Protein 7ANU (pdb70)

Sequence (174 aa):
VGKVKVENILIVGFKTVIICEVLEGMVKVGYKVRRKGKKVAGIVSMEREHKKVEFAIPGDKIGIMLEKNIGAEKGDILEVFIVLEHHHHVGKVKVENILIVGFKTVIICEVLEGMVKVGYKVRKGKKVAGIVSMEREHKKVEFAIPGDKIGIMLEKNIGAEKGDILEVFIVLEHH

Organism: Pyrococcus abyssi (strain GE5 / Orsay) (NCBI:txid272844)

Structure (mmCIF, N/CA/C/O backbone):
data_7ANU
#
_entry.id   7ANU
#
_cell.length_a   53.581
_cell.length_b   54.156
_cell.length_c   62.551
_cell.angle_alpha   90.000
_cell.angle_beta   95.058
_cell.angle_gamma   90.000
#
_symmetry.space_group_name_H-M   'I 1 2 1'
#
loop_
_entity.id
_entity.type
_entity.pdbx_description
1 polymer 'Pbp11 protein'
2 non-polymer 'NICKEL (II) ION'
3 non-polymer GLYCEROL
4 non-polymer IMIDAZOLE
5 non-polymer 'THIOCYANATE ION'
6 water water
#
loop_
_atom_site.group_PDB
_atom_site.id
_atom_site.type_symbol
_atom_site.label_atom_id
_atom_site.label_alt_id
_atom_site.label_comp_id
_atom_site.label_asym_id
_atom_site.label_entity_id
_atom_site.label_seq_id
_atom_site.pdbx_PDB_ins_code
_atom_site.Cartn_x
_atom_site.Cartn_y
_atom_site.Cartn_z
_atom_site.occupancy
_atom_site.B_iso_or_equiv
_atom_site.auth_seq_id
_atom_site.auth_comp_id
_atom_site.auth_asym_id
_atom_site.auth_atom_id
_atom_site.pdbx_PDB_model_num
ATOM 1 N N . VAL A 1 2 ? 25.76200 4.24600 8.32000 1.000 38.84891 21 VAL A N 1
ATOM 2 C CA . VAL A 1 2 ? 25.24300 5.39700 9.05300 1.000 33.47424 21 VAL A CA 1
ATOM 3 C C . VAL A 1 2 ? 23.74100 5.25300 9.27500 1.000 31.39016 21 VAL A C 1
ATOM 4 O O . VAL A 1 2 ? 22.99500 4.97000 8.34200 1.000 33.54276 21 VAL A O 1
ATOM 16 N N . GLY A 1 3 ? 23.31400 5.45800 10.51500 1.000 30.12937 22 GLY A N 1
ATOM 17 C CA . GLY A 1 3 ? 21.90300 5.43400 10.82800 1.000 27.33628 22 GLY A CA 1
ATOM 18 C C . GLY A 1 3 ? 21.12100 6.47000 10.04600 1.000 27.41215 22 GLY A C 1
ATOM 19 O O . GLY A 1 3 ? 21.64800 7.48600 9.60000 1.000 25.03634 22 GLY A O 1
ATOM 23 N N . LYS A 1 4 ? 19.82500 6.19700 9.88200 1.000 23.88577 23 LYS A N 1
ATOM 24 C CA . LYS A 1 4 ? 18.95200 7.06300 9.09600 1.000 21.84413 23 LYS A CA 1
ATOM 25 C C . LYS A 1 4 ? 17.52500 7.01800 9.64200 1.000 20.59166 23 LYS A C 1
ATOM 26 O O . LYS A 1 4 ? 17.04500 5.98800 10.10100 1.000 21.20427 23 LYS A O 1
ATOM 45 N N . VAL A 1 5 ? 16.84300 8.15700 9.53500 1.000 21.26369 24 VAL A N 1
ATOM 46 C CA . VAL A 1 5 ? 15.42000 8.23000 9.86900 1.000 21.82092 24 VAL A CA 1
ATOM 47 C C . VAL A 1 5 ? 14.73300 8.95900 8.73500 1.000 22.66234 24 VAL A C 1
ATOM 48 O O . VAL A 1 5 ? 15.33300 9.78300 8.05000 1.000 21.95516 24 VAL A O 1
ATOM 61 N N . LYS A 1 6 ? 13.46200 8.65700 8.54300 1.000 21.26676 25 LYS A N 1
ATOM 62 C CA . LYS A 1 6 ? 12.63400 9.27100 7.49600 1.000 24.73617 25 LYS A CA 1
ATOM 63 C C . LYS A 1 6 ? 11.61400 10.17500 8.17700 1.000 23.81664 25 LYS A C 1
ATOM 64 O O . LYS A 1 6 ? 10.87700 9.67900 8.99300 1.000 24.33004 25 LYS A O 1
ATOM 83 N N . VAL A 1 7 ? 11.56900 11.44400 7.83500 1.000 21.83168 26 VAL A N 1
ATOM 84 C CA . VAL A 1 7 ? 10.61200 12.35200 8.46800 1.000 22.42227 26 VAL A CA 1
ATOM 85 C C . VAL A 1 7 ? 9.22300 12.14100 7.91400 1.000 23.60364 26 VAL A C 1
ATOM 86 O O . VAL A 1 7 ? 8.99800 12.19600 6.69600 1.000 25.89247 26 VAL A O 1
ATOM 99 N N . GLU A 1 8 ? 8.25200 11.94000 8.80900 1.000 21.37999 27 GLU A N 1
ATOM 100 C CA . GLU A 1 8 ? 6.82600 11.78700 8.45200 1.000 27.55346 27 GLU A CA 1
ATOM 101 C C . GLU A 1 8 ? 6.11300 13.13400 8.63100 1.000 26.17573 27 GLU A C 1
ATOM 102 O O . GLU A 1 8 ? 5.22900 13.38100 7.89500 1.000 27.26063 27 GLU A O 1
ATOM 114 N N . ASN A 1 9 ? 6.45700 13.95900 9.62300 1.000 22.72325 28 ASN A N 1
ATOM 115 C CA . ASN A 1 9 ? 5.76500 15.22400 9.86000 1.000 20.97961 28 ASN A CA 1
ATOM 116 C C . ASN A 1 9 ? 6.55600 16.00800 10.89000 1.000 20.55609 28 ASN A C 1
ATOM 117 O O . ASN A 1 9 ? 7.33100 15.44500 11.66300 1.000 20.62700 28 ASN A O 1
ATOM 128 N N . ILE A 1 10 ? 6.34400 17.32900 10.89000 1.000 18.38543 29 ILE A N 1
ATOM 129 C CA . ILE A 1 10 ? 6.80600 18.22700 11.93700 1.000 18.28840 29 ILE A CA 1
ATOM 130 C C . ILE A 1 10 ? 5.58500 18.69300 12.73900 1.000 22.43224 29 ILE A C 1
ATOM 131 O O . ILE A 1 10 ? 4.61700 19.17700 12.15300 1.000 20.10120 29 ILE A O 1
ATOM 147 N N . LEU A 1 11 ? 5.60000 18.48900 14.05500 1.000 18.21997 30 LEU A N 1
ATOM 148 C CA . LEU A 1 11 ? 4.51400 18.95400 14.90800 1.000 22.46063 30 LEU A CA 1
ATOM 149 C C . LEU A 1 11 ? 5.00600 20.14300 15.72600 1.000 28.04011 30 LEU A C 1
ATOM 150 O O . LEU A 1 11 ? 6.15300 20.18300 16.12100 1.000 25.24710 30 LEU A O 1
ATOM 166 N N . ILE A 1 12 ? 4.10700 21.04300 15.99600 1.000 20.28259 31 ILE A N 1
ATOM 167 C CA . ILE A 1 12 ? 4.28200 22.12200 16.93600 1.000 18.59787 31 ILE A CA 1
ATOM 168 C C . ILE A 1 12 ? 3.28900 21.88200 18.04900 1.000 27.71298 31 ILE A C 1
ATOM 169 O O . ILE A 1 12 ? 2.07500 21.96200 17.83300 1.000 27.57961 31 ILE A O 1
ATOM 185 N N . VAL A 1 13 ? 3.80300 21.60500 19.22900 1.000 25.25301 32 VAL A N 1
ATOM 186 C CA . VAL A 1 13 ? 2.99800 21.30300 20.39500 1.000 35.35640 32 VAL A CA 1
ATOM 187 C C . VAL A 1 13 ? 3.25700 22.38400 21.43300 1.000 30.20484 32 VAL A C 1
ATOM 188 O O . VAL A 1 13 ? 4.07600 22.20000 22.33400 1.000 37.42982 32 VAL A O 1
ATOM 201 N N . GLY A 1 14 ? 2.58800 23.52600 21.30800 1.000 33.65252 33 GLY A N 1
ATOM 202 C CA . GLY A 1 14 ? 2.83600 24.60900 22.24200 1.000 28.65558 33 GLY A CA 1
ATOM 203 C C . GLY A 1 14 ? 4.26900 25.08300 22.14100 1.000 30.77447 33 GLY A C 1
ATOM 204 O O . GLY A 1 14 ? 4.62300 25.75200 21.16600 1.000 30.64715 33 GLY A O 1
ATOM 208 N N . PHE A 1 15 ? 5.10600 24.72600 23.11200 1.000 29.17992 34 PHE A N 1
ATOM 209 C CA . PHE A 1 15 ? 6.47200 25.24400 23.20400 1.000 31.49327 34 PHE A CA 1
ATOM 210 C C . PHE A 1 15 ? 7.50700 24.28700 22.61700 1.000 28.17209 34 PHE A C 1
ATOM 211 O O . PHE A 1 15 ? 8.71200 24.57000 22.67400 1.000 25.59680 34 PHE A O 1
ATOM 228 N N . LYS A 1 16 ? 7.03500 23.17600 22.05200 1.000 31.04615 35 LYS A N 1
ATOM 229 C CA . LYS A 1 16 ? 7.93500 22.13500 21.52900 1.000 33.50574 35 LYS A CA 1
ATOM 230 C C . LYS A 1 16 ? 7.82800 22.03900 20.02200 1.000 25.17515 35 LYS A C 1
ATOM 231 O O . LYS A 1 16 ? 6.79900 22.47100 19.52200 1.000 31.73994 35 LYS A O 1
ATOM 250 N N . THR A 1 17 ? 8.91900 21.78700 19.32200 1.000 24.72605 36 THR A N 1
ATOM 251 C CA . THR A 1 17 ? 8.90900 21.32800 17.94300 1.000 24.21828 36 THR A CA 1
ATOM 252 C C . THR A 1 17 ? 9.33100 19.86600 17.95500 1.000 24.01562 36 THR A C 1
ATOM 253 O O . THR A 1 17 ? 10.39500 19.52200 18.47500 1.000 25.66490 36 THR A O 1
ATOM 264 N N . VAL A 1 18 ? 8.49900 19.00200 17.37800 1.000 18.88506 37 VAL A N 1
ATOM 265 C CA . VAL A 1 18 ? 8.70200 17.56500 17.40600 1.000 19.91444 37 VAL A CA 1
ATOM 266 C C . VAL A 1 18 ? 8.81000 17.05900 15.98100 1.000 19.20747 37 VAL A C 1
ATOM 267 O O . VAL A 1 18 ? 7.94300 17.36400 15.15400 1.000 19.40849 37 VAL A O 1
ATOM 280 N N . ILE A 1 19 ? 9.86500 16.28600 15.70200 1.000 18.70649 38 ILE A N 1
ATOM 281 C CA . ILE A 1 19 ? 9.98900 15.60100 14.42100 1.000 18.93542 38 ILE A CA 1
ATOM 282 C C . ILE A 1 19 ? 9.44100 14.20200 14.59400 1.000 19.19109 38 ILE A C 1
ATOM 283 O O . ILE A 1 19 ? 9.94700 13.41700 15.40300 1.000 19.63183 38 ILE A O 1
ATOM 299 N N . ILE A 1 20 ? 8.41000 13.87600 13.83800 1.000 18.68463 39 ILE A N 1
ATOM 300 C CA . ILE A 1 20 ? 7.88900 12.50900 13.81300 1.000 17.93050 39 ILE A CA 1
ATOM 301 C C . ILE A 1 20 ? 8.58400 11.78100 12.68200 1.000 19.23137 39 ILE A C 1
ATOM 302 O O . ILE A 1 20 ? 8.58400 12.25700 11.54300 1.000 19.85864 39 ILE A O 1
ATOM 318 N N . CYS A 1 21 ? 9.22800 10.65100 12.98800 1.000 22.32123 40 CYS A N 1
ATOM 319 C CA . CYS A 1 21 ? 9.97900 9.94800 11.94600 1.000 21.79046 40 CYS A CA 1
ATOM 320 C C . CYS A 1 21 ? 9.95000 8.43600 12.14800 1.000 20.53475 40 CYS A C 1
ATOM 321 O O . CYS A 1 21 ? 9.62800 7.92600 13.21900 1.000 20.76114 40 CYS A O 1
ATOM 329 N N . GLU A 1 22 ? 10.30800 7.74400 11.08200 1.000 22.71155 41 GLU A N 1
ATOM 330 C CA . GLU A 1 22 ? 10.49400 6.29500 11.08200 1.000 21.65896 41 GLU A CA 1
ATOM 331 C C . GLU A 1 22 ? 11.98700 5.98900 11.06500 1.000 19.59490 41 GLU A C 1
ATOM 332 O O . GLU A 1 22 ? 12.72600 6.55700 10.25900 1.000 20.34721 41 GLU A O 1
ATOM 344 N N . VAL A 1 23 ? 12.42800 5.11600 11.97400 1.000 19.03035 42 VAL A N 1
ATOM 345 C CA . VAL A 1 23 ? 13.82500 4.66100 11.97000 1.000 18.66010 42 VAL A CA 1
ATOM 346 C C . VAL A 1 23 ? 14.01700 3.71300 10.79800 1.000 21.82624 42 VAL A C 1
ATOM 347 O O . VAL A 1 23 ? 13.36700 2.65500 10.71900 1.000 22.72119 42 VAL A O 1
ATOM 360 N N . LEU A 1 24 ? 14.89000 4.04300 9.84900 1.000 20.08216 43 LEU A N 1
ATOM 361 C CA . LEU A 1 24 ? 15.12400 3.17200 8.68800 1.000 21.69238 43 LEU A CA 1
ATOM 362 C C . LEU A 1 24 ? 16.33200 2.28500 8.92700 1.000 25.25387 43 LEU A C 1
ATOM 363 O O . LEU A 1 24 ? 16.25700 1.15500 8.56000 1.000 26.87738 43 LEU A O 1
ATOM 379 N N . GLU A 1 25 ? 17.39100 2.81900 9.52300 1.000 23.00768 44 GLU A N 1
ATOM 380 C CA . GLU A 1 25 ? 18.62000 2.04900 9.62200 1.000 25.36450 44 GLU A CA 1
ATOM 381 C C . GLU A 1 25 ? 19.27300 2.37400 10.94400 1.000 23.85662 44 GLU A C 1
ATOM 382 O O . GLU A 1 25 ? 19.32100 3.52900 11.36300 1.000 23.52424 44 GLU A O 1
ATOM 394 N N . GLY A 1 26 ? 19.82600 1.35700 11.56700 1.000 28.20132 45 GLY A N 1
ATOM 395 C CA . GLY A 1 26 ? 20.66200 1.57300 12.71300 1.000 24.79868 45 GLY A CA 1
ATOM 396 C C . GLY A 1 26 ? 19.88600 1.85500 13.96100 1.000 25.06141 45 GLY A C 1
ATOM 397 O O . GLY A 1 26 ? 18.65200 1.81500 14.00400 1.000 27.29185 45 GLY A O 1
ATOM 401 N N . MET A 1 27 ? 20.62700 2.13100 15.01300 1.000 26.12426 46 MET A N 1
ATOM 402 C CA . MET A 1 27 ? 20.01800 2.52000 16.27200 1.000 28.77458 46 MET A CA 1
ATOM 403 C C . MET A 1 27 ? 19.99000 4.03400 16.38100 1.000 28.68686 46 MET A C 1
ATOM 404 O O . MET A 1 27 ? 20.86700 4.75200 15.88600 1.000 28.68633 46 MET A O 1
ATOM 418 N N . VAL A 1 28 ? 18.95200 4.53500 17.03200 1.000 20.46934 47 VAL A N 1
ATOM 419 C CA . VAL A 1 28 ? 18.83100 5.96000 17.26800 1.000 20.29054 47 VAL A CA 1
ATOM 420 C C . VAL A 1 28 ? 18.62300 6.18000 18.75300 1.000 20.54960 47 VAL A C 1
ATOM 421 O O . VAL A 1 28 ? 17.69300 5.64300 19.33400 1.000 24.15244 47 VAL A O 1
ATOM 434 N N . LYS A 1 29 ? 19.48900 6.99700 19.36300 1.000 21.50863 48 LYS A N 1
ATOM 435 C CA . LYS A 1 29 ? 19.53600 7.11500 20.80900 1.000 22.32917 48 LYS A CA 1
ATOM 436 C C . LYS A 1 29 ? 19.54600 8.58000 21.20700 1.000 19.38534 48 LYS A C 1
ATOM 437 O O . LYS A 1 29 ? 20.11000 9.41800 20.50200 1.000 18.78523 48 LYS A O 1
ATOM 456 N N . VAL A 1 30 ? 18.89400 8.88900 22.32200 1.000 20.33241 49 VAL A N 1
ATOM 457 C CA . VAL A 1 30 ? 19.04600 10.21200 22.89800 1.000 19.65625 49 VAL A CA 1
ATOM 458 C C . VAL A 1 30 ? 20.52900 10.49700 23.02300 1.000 22.53044 49 VAL A C 1
ATOM 459 O O . VAL A 1 30 ? 21.28400 9.66700 23.53400 1.000 23.32054 49 VAL A O 1
ATOM 472 N N . GLY A 1 31 ? 20.94700 11.69100 22.58200 1.000 20.96457 50 GLY A N 1
ATOM 473 C CA . GLY A 1 31 ? 22.34200 12.08100 22.60700 1.000 22.80648 50 GLY A CA 1
ATOM 474 C C . GLY A 1 31 ? 23.04000 11.99000 21.26800 1.000 20.14380 50 GLY A C 1
ATOM 475 O O . GLY A 1 31 ? 24.06800 12.66900 21.06900 1.000 22.74508 50 GLY A O 1
ATOM 479 N N . TYR A 1 32 ? 22.54600 11.16200 20.36100 1.000 16.52990 51 TYR A N 1
ATOM 480 C CA . TYR A 1 32 ? 23.08500 11.11400 19.01900 1.000 17.84100 51 TYR A CA 1
ATOM 481 C C . TYR A 1 32 ? 22.73600 12.38900 18.28000 1.000 21.00965 51 TYR A C 1
ATOM 482 O O . TYR A 1 32 ? 21.86300 13.16400 18.69800 1.000 20.08319 51 TYR A O 1
ATOM 500 N N . LYS A 1 33 ? 23.40800 12.60000 17.16000 1.000 21.81494 52 LYS A N 1
ATOM 501 C CA . LYS A 1 33 ? 23.14100 13.76300 16.32500 1.000 23.06022 52 LYS A CA 1
ATOM 502 C C . LYS A 1 33 ? 22.33100 13.38200 15.10000 1.000 21.59319 52 LYS A C 1
ATOM 503 O O . LYS A 1 33 ? 22.45300 12.26700 14.57300 1.000 22.44461 52 LYS A O 1
ATOM 522 N N . VAL A 1 34 ? 21.52500 14.32700 14.62700 1.000 22.78128 53 VAL A N 1
ATOM 523 C CA . VAL A 1 34 ? 20.84800 14.20200 13.34600 1.000 23.01499 53 VAL A CA 1
ATOM 524 C C . VAL A 1 34 ? 21.33000 15.31500 12.44500 1.000 23.30666 53 VAL A C 1
ATOM 525 O O . VAL A 1 34 ? 21.53200 16.47200 12.89600 1.000 23.32896 53 VAL A O 1
ATOM 538 N N A ARG A 1 35 ? 21.53100 15.00400 11.17000 0.500 25.22640 54 ARG A N 1
ATOM 539 N N B ARG A 1 35 ? 21.51700 15.00500 11.16800 0.500 25.21603 54 ARG A N 1
ATOM 540 C CA A ARG A 1 35 ? 22.06300 15.96100 10.21500 0.500 28.02388 54 ARG A CA 1
ATOM 541 C CA B ARG A 1 35 ? 22.06200 15.94800 10.20800 0.500 28.08908 54 ARG A CA 1
ATOM 542 C C A ARG A 1 35 ? 21.11100 16.14900 9.04600 0.500 28.63507 54 ARG A C 1
ATOM 543 C C B ARG A 1 35 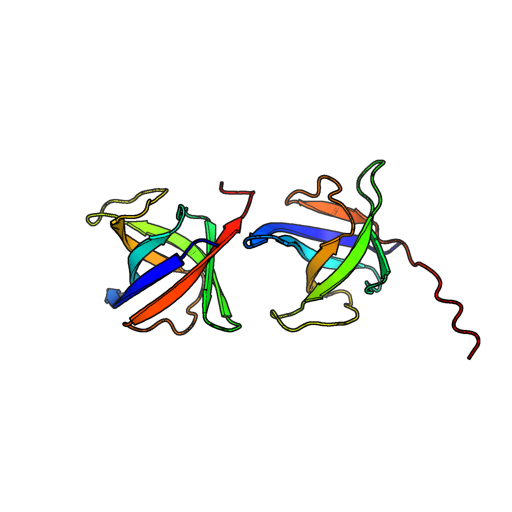? 21.10900 16.14600 9.04200 0.500 28.64048 54 ARG A C 1
ATOM 544 O O A ARG A 1 35 ? 20.56500 15.18000 8.50900 0.500 29.20036 54 ARG A O 1
ATOM 545 O O B ARG A 1 35 ? 20.56000 15.18200 8.50000 0.500 29.21513 54 ARG A O 1
ATOM 586 N N . LYS A 1 36 ? 20.94300 17.40400 8.64100 1.000 29.64873 55 LYS A N 1
ATOM 587 C CA . LYS A 1 36 ? 20.31400 17.74300 7.38300 1.000 31.89720 55 LYS A CA 1
ATOM 588 C C . LYS A 1 36 ? 21.22000 18.78500 6.75100 1.000 35.66468 55 LYS A C 1
ATOM 589 O O . LYS A 1 36 ? 21.32800 19.90400 7.26400 1.000 34.46452 55 LYS A O 1
ATOM 609 N N . GLY A 1 37 ? 21.82500 18.42500 5.63500 1.000 39.06297 56 GLY A N 1
ATOM 610 C CA . GLY A 1 37 ? 22.69300 19.37100 4.95900 1.000 42.47163 56 GLY A CA 1
ATOM 611 C C . GLY A 1 37 ? 23.83900 19.72000 5.87400 1.000 40.59373 56 GLY A C 1
ATOM 612 O O . GLY A 1 37 ? 24.51200 18.84500 6.42400 1.000 40.63666 56 GLY A O 1
ATOM 616 N N . LYS A 1 38 ? 24.05900 21.02200 6.05000 1.000 44.16212 57 LYS A N 1
ATOM 617 C CA . LYS A 1 38 ? 25.11600 21.52500 6.90700 1.000 46.11737 57 LYS A CA 1
ATOM 618 C C . LYS A 1 38 ? 24.65400 21.77800 8.33200 1.000 46.17022 57 LYS A C 1
ATOM 619 O O . LYS A 1 38 ? 25.39700 22.39400 9.10200 1.000 45.86641 57 LYS A O 1
ATOM 638 N N . LYS A 1 39 ? 23.45000 21.33800 8.70500 1.000 33.33609 58 LYS A N 1
ATOM 639 C CA . LYS A 1 39 ? 22.93700 21.57000 10.04500 1.000 30.73775 58 LYS A CA 1
ATOM 640 C C . LYS A 1 39 ? 22.91200 20.25000 10.81500 1.000 29.25716 58 LYS A C 1
ATOM 641 O O . LYS A 1 39 ? 22.37300 19.24400 10.32800 1.000 29.94414 58 LYS A O 1
ATOM 660 N N . VAL A 1 40 ? 23.48200 20.26800 12.01600 1.000 25.51901 59 VAL A N 1
ATOM 661 C CA . VAL A 1 40 ? 23.56900 19.08800 12.87700 1.000 23.36193 59 VAL A CA 1
ATOM 662 C C . VAL A 1 40 ? 23.07700 19.47700 14.25800 1.000 29.13262 59 VAL A C 1
ATOM 663 O O . VAL A 1 40 ? 23.45400 20.52800 14.78300 1.000 30.04595 59 VAL A O 1
ATOM 676 N N . ALA A 1 41 ? 22.21500 18.64700 14.84100 1.000 21.95953 60 ALA A N 1
ATOM 677 C CA . ALA A 1 41 ? 21.73900 18.90000 16.19300 1.000 21.99504 60 ALA A CA 1
ATOM 678 C C . ALA A 1 41 ? 21.65000 17.57400 16.94000 1.000 21.55846 60 ALA A C 1
ATOM 679 O O . ALA A 1 41 ? 21.40400 16.52900 16.34600 1.000 24.44999 60 ALA A O 1
ATOM 686 N N . GLY A 1 42 ? 21.76700 17.65500 18.25400 1.000 22.31305 61 GLY A N 1
ATOM 687 C CA . GLY A 1 42 ? 21.66900 16.49100 19.09300 1.000 21.62135 61 GLY A CA 1
ATOM 688 C C . GLY A 1 42 ? 20.21600 16.24100 19.46000 1.000 21.75006 61 GLY A C 1
ATOM 689 O O . GLY A 1 42 ? 19.40000 17.16200 19.53400 1.000 26.16116 61 GLY A O 1
ATOM 693 N N . ILE A 1 43 ? 19.91400 14.96600 19.65700 1.000 20.61145 62 ILE A N 1
ATOM 694 C CA . ILE A 1 43 ? 18.60000 14.54600 20.13500 1.000 20.44208 62 ILE A CA 1
ATOM 695 C C . ILE A 1 43 ? 18.55100 14.74700 21.64000 1.000 23.21748 62 ILE A C 1
ATOM 696 O O . ILE A 1 43 ? 19.32200 14.12800 22.38200 1.000 23.28464 62 ILE A O 1
ATOM 712 N N . VAL A 1 44 ? 17.63800 15.60500 22.09400 1.000 23.31746 63 VAL A N 1
ATOM 713 C CA . VA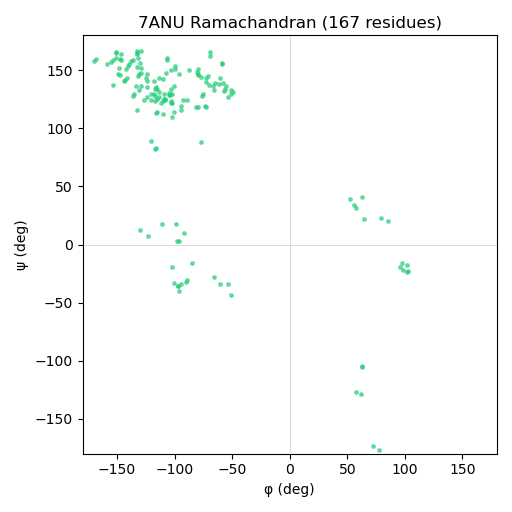L A 1 44 ? 17.45400 15.82700 23.51600 1.000 25.58293 63 VAL A CA 1
ATOM 714 C C . VAL A 1 44 ? 16.45000 14.86700 24.13100 1.000 29.73631 63 VAL A C 1
ATOM 715 O O . VAL A 1 44 ? 16.56100 14.52300 25.31300 1.000 28.66393 63 VAL A O 1
ATOM 728 N N . SER A 1 45 ? 15.46500 14.42600 23.36700 1.000 25.30615 64 SER A N 1
ATOM 729 C CA . SER A 1 45 ? 14.43400 13.58400 23.94200 1.000 25.43486 64 SER A CA 1
ATOM 730 C C . SER A 1 45 ? 13.78000 12.82900 22.80100 1.000 23.45849 64 SER A C 1
ATOM 731 O O . SER A 1 45 ? 13.83400 13.25500 21.64800 1.000 23.85269 64 SER A O 1
ATOM 739 N N . MET A 1 46 ? 13.20100 11.68800 23.14300 1.000 22.38667 65 MET A N 1
ATOM 740 C CA . MET A 1 46 ? 12.56600 10.79800 22.19000 1.000 23.75102 65 MET A CA 1
ATOM 741 C C . MET A 1 46 ? 11.30200 10.21300 22.80100 1.000 25.82202 65 MET A C 1
ATOM 742 O O . MET A 1 46 ? 11.25300 9.96300 24.00400 1.000 27.17001 65 MET A O 1
ATOM 756 N N . GLU A 1 47 ? 10.26700 10.03300 21.97300 1.000 22.42548 66 GLU A N 1
ATOM 757 C CA . GLU A 1 47 ? 9.04900 9.34000 22.38400 1.000 26.04887 66 GLU A CA 1
ATOM 758 C C . GLU A 1 47 ? 8.71000 8.26300 21.36800 1.000 26.80116 66 GLU A C 1
ATOM 759 O O . GLU A 1 47 ? 9.00800 8.38000 20.17600 1.000 24.54811 66 GLU A O 1
ATOM 771 N N . ARG A 1 48 ? 8.11400 7.17900 21.85800 1.000 27.28981 67 ARG A N 1
ATOM 772 C CA . ARG A 1 48 ? 7.52700 6.17500 20.99800 1.000 27.48908 67 ARG A CA 1
ATOM 773 C C . ARG A 1 48 ? 6.16900 5.83100 21.59300 1.000 35.41870 67 ARG A C 1
ATOM 774 O O . ARG A 1 48 ? 6.07000 5.57600 22.79300 1.000 34.37719 67 ARG A O 1
ATOM 795 N N . GLU A 1 49 ? 5.12900 5.86500 20.76800 1.000 36.75109 68 GLU A N 1
ATOM 796 C CA . GLU A 1 49 ? 3.75600 5.67700 21.25100 1.000 46.22131 68 GLU A CA 1
ATOM 797 C C . GLU A 1 49 ? 3.43600 6.68300 22.35700 1.000 44.35637 68 GLU A C 1
ATOM 798 O O . GLU A 1 49 ? 2.72000 6.37600 23.31100 1.000 49.53852 68 GLU A O 1
ATOM 810 N N . HIS A 1 50 ? 3.99000 7.89000 22.25300 1.000 41.43653 69 HIS A N 1
ATOM 811 C CA . HIS A 1 50 ? 3.75500 8.98400 23.19400 1.000 38.50393 69 HIS A CA 1
ATOM 812 C C . HIS A 1 50 ? 4.27100 8.67000 24.59400 1.000 44.35451 69 HIS A C 1
ATOM 813 O O . HIS A 1 50 ? 3.84400 9.30300 25.56600 1.000 47.84716 69 HIS A O 1
ATOM 827 N N . LYS A 1 51 ? 5.21700 7.72500 24.71800 1.000 42.22489 70 LYS A N 1
ATOM 828 C CA . LYS A 1 51 ? 5.84000 7.34300 26.02000 1.000 41.93041 70 LYS A CA 1
ATOM 829 C C . LYS A 1 51 ? 7.34400 7.59700 25.89400 1.000 41.01498 70 LYS A C 1
ATOM 830 O O . LYS A 1 51 ? 7.91300 7.09000 24.95000 1.000 38.29173 70 LYS A O 1
ATOM 849 N N . LYS A 1 52 ? 7.94700 8.39500 26.78200 1.000 39.61321 71 LYS A N 1
ATOM 850 C CA . LYS A 1 52 ? 9.39100 8.74000 26.73200 1.000 32.76691 71 LYS A CA 1
ATOM 851 C C . LYS A 1 52 ? 10.22700 7.45600 26.60200 1.000 35.21430 71 LYS A C 1
ATOM 852 O O . LYS A 1 52 ? 9.98800 6.54000 27.41800 1.000 37.99947 71 LYS A O 1
ATOM 871 N N . VAL A 1 53 ? 11.16000 7.38800 25.63800 1.000 31.76340 72 VAL A N 1
ATOM 872 C CA . VAL A 1 53 ? 12.03900 6.22100 25.38600 1.000 31.38700 72 VAL A CA 1
ATOM 873 C C . VAL A 1 53 ? 13.46700 6.73600 25.25200 1.000 30.13370 72 VAL A C 1
ATOM 874 O O . VAL A 1 53 ? 13.62800 7.93800 25.03200 1.000 30.28852 72 VAL A O 1
ATOM 887 N N . GLU A 1 54 ? 14.44700 5.85700 25.41100 1.000 27.91876 73 GLU A N 1
ATOM 888 C CA . GLU A 1 54 ? 15.85800 6.17800 25.30100 1.000 30.27595 73 GLU A CA 1
ATOM 889 C C . GLU A 1 54 ? 16.43300 5.91400 23.92100 1.000 30.15385 73 GLU A C 1
ATOM 890 O O . GLU A 1 54 ? 17.38900 6.58600 23.51000 1.000 23.98798 73 GLU A O 1
ATOM 902 N N . PHE A 1 55 ? 15.94000 4.88300 23.23400 1.000 25.10470 74 PHE A N 1
ATOM 903 C CA . PHE A 1 55 ? 16.47600 4.52100 21.93600 1.000 23.96802 74 PHE A CA 1
ATOM 904 C C . PHE A 1 55 ? 15.38400 3.87700 21.10400 1.000 22.08977 74 PHE A C 1
ATOM 905 O O . PHE A 1 55 ? 14.32700 3.49500 21.61000 1.000 26.29059 74 PHE A O 1
ATOM 922 N N . ALA A 1 56 ? 15.65700 3.78600 19.80700 1.000 21.01061 75 ALA A N 1
ATOM 923 C CA . ALA A 1 56 ? 14.73200 3.19400 18.86100 1.000 21.98923 75 ALA A CA 1
ATOM 924 C C . ALA A 1 56 ? 15.51400 2.48900 17.77500 1.000 20.84697 75 ALA A C 1
ATOM 925 O O . ALA A 1 56 ? 16.71100 2.73200 17.56500 1.000 20.18499 75 ALA A O 1
ATOM 932 N N . ILE A 1 57 ? 14.81800 1.56300 17.12500 1.000 18.96141 76 ILE A N 1
ATOM 933 C CA . ILE A 1 57 ? 15.45100 0.59600 16.23400 1.000 19.32757 76 ILE A CA 1
ATOM 934 C C . ILE A 1 57 ? 14.65200 0.57100 14.94600 1.000 22.02596 76 ILE A C 1
ATOM 935 O O . ILE A 1 57 ? 13.49900 1.08400 14.90900 1.000 20.02141 76 ILE A O 1
ATOM 951 N N . PRO A 1 58 ? 15.18000 -0.03000 13.89100 1.000 19.61037 77 PRO A N 1
ATOM 952 C CA . PRO A 1 58 ? 14.50600 0.02200 12.59700 1.000 23.52504 77 PRO A CA 1
ATOM 953 C C . PRO A 1 58 ? 13.08800 -0.50700 12.70000 1.000 24.88856 77 PRO A C 1
ATOM 954 O O . PRO A 1 58 ? 12.83000 -1.55400 13.30400 1.000 24.73111 77 PRO A O 1
ATOM 965 N N . GLY A 1 59 ? 12.15700 0.23400 12.10600 1.000 24.73897 78 GLY A N 1
ATOM 966 C CA . GLY A 1 59 ? 10.76700 -0.08700 12.19000 1.000 27.37194 78 GLY A CA 1
ATOM 967 C C . GLY A 1 59 ? 9.99200 0.77800 13.16500 1.000 26.42935 78 GLY A C 1
ATOM 968 O O . GLY A 1 59 ? 8.79500 0.92700 13.00800 1.000 29.06880 78 GLY A O 1
ATOM 972 N N . ASP A 1 60 ? 10.68300 1.37400 14.14200 1.000 23.68377 79 ASP A N 1
ATOM 973 C CA . ASP A 1 60 ? 10.02900 2.21200 15.13500 1.000 23.44029 79 ASP A CA 1
ATOM 974 C C . ASP A 1 60 ? 9.60700 3.53900 14.52000 1.000 26.59573 79 ASP A C 1
ATOM 975 O O . ASP A 1 60 ? 10.31600 4.11300 13.69400 1.000 24.63266 79 ASP A O 1
ATOM 984 N N . LYS A 1 61 ? 8.41600 4.00300 14.91300 1.000 24.41492 80 LYS A N 1
ATOM 985 C CA . LYS A 1 61 ? 7.94300 5.34900 14.63900 1.000 22.65702 80 LYS A CA 1
ATOM 986 C C . LYS A 1 61 ? 8.09000 6.13500 15.93000 1.000 23.10176 80 LYS A C 1
ATOM 987 O O . LYS A 1 61 ? 7.55600 5.72900 16.97600 1.000 25.47242 80 LYS A O 1
ATOM 1006 N N . ILE A 1 62 ? 8.85700 7.22300 15.87600 1.000 23.06941 81 ILE A N 1
ATOM 1007 C CA . ILE A 1 62 ? 9.23000 7.94700 17.07300 1.000 21.99021 81 ILE A CA 1
ATOM 1008 C C . ILE A 1 62 ? 8.99900 9.42300 16.85100 1.000 23.05074 81 ILE A C 1
ATOM 1009 O O . ILE A 1 62 ? 8.90500 9.91600 15.72800 1.000 22.58708 81 ILE A O 1
ATOM 1025 N N . GLY A 1 63 ? 8.97600 10.15400 17.97300 1.000 22.53591 82 GLY A N 1
ATOM 1026 C CA . GLY A 1 63 ? 9.06200 11.58100 17.95200 1.000 22.33945 82 GLY A CA 1
ATOM 1027 C C . GLY A 1 63 ? 10.38500 12.00300 18.64500 1.000 24.38757 82 GLY A C 1
ATOM 1028 O O . GLY A 1 63 ? 10.74600 11.41900 19.66000 1.000 24.44052 82 GLY A O 1
ATOM 1032 N N . ILE A 1 64 ? 11.06600 12.90900 18.00200 1.000 22.88836 83 ILE A N 1
ATOM 1033 C CA . ILE A 1 64 ? 12.35000 13.38900 18.53600 1.000 20.63020 83 ILE A CA 1
ATOM 1034 C C . ILE A 1 64 ? 12.30500 14.89900 18.66200 1.000 23.02590 83 ILE A C 1
ATOM 1035 O O . ILE A 1 64 ? 11.70700 15.60400 17.83000 1.000 22.33375 83 ILE A O 1
ATOM 1051 N N . MET A 1 65 ? 12.93100 15.38900 19.71100 1.000 23.17259 84 MET A N 1
ATOM 1052 C CA . MET A 1 65 ? 13.14800 16.82500 19.90200 1.000 24.52761 84 MET A CA 1
ATOM 1053 C C . MET A 1 65 ? 14.64800 17.05900 19.88200 1.000 26.19634 84 MET A C 1
ATOM 1054 O O . MET A 1 65 ? 15.40300 16.30900 20.51300 1.000 24.28463 84 MET A O 1
ATOM 1068 N N . LEU A 1 66 ? 15.05300 18.09900 19.15900 1.000 23.50316 85 LEU A N 1
ATOM 1069 C CA . LEU A 1 66 ? 16.46100 18.40100 18.91700 1.000 24.72087 85 LEU A CA 1
ATOM 1070 C C . LEU A 1 66 ? 16.89000 19.61300 19.72500 1.000 28.62508 85 LEU A C 1
ATOM 1071 O O . LEU A 1 66 ? 16.06700 20.40700 20.20100 1.000 29.49232 85 LEU A O 1
ATOM 1087 N N . GLU A 1 67 ? 18.20800 19.72500 19.90200 1.000 32.63104 86 GLU A N 1
ATOM 1088 C CA . GLU A 1 67 ? 18.78700 20.88400 20.57900 1.000 34.77605 86 GLU A CA 1
ATOM 1089 C C . GLU A 1 67 ? 18.47500 22.17800 19.84300 1.000 35.92124 86 GLU A C 1
ATOM 1090 O O . GLU A 1 67 ? 18.36800 23.24200 20.46100 1.000 36.88459 86 GLU A O 1
ATOM 1102 N N . LYS A 1 68 ? 18.40000 22.11200 18.51800 1.000 31.97196 87 LYS A N 1
ATOM 1103 C CA . LYS A 1 68 ? 18.09600 23.24900 17.66500 1.000 32.13546 87 LYS A CA 1
ATOM 1104 C C . LYS A 1 68 ? 17.41500 22.69000 16.42800 1.000 31.93405 87 LYS A C 1
ATOM 1105 O O . LYS A 1 68 ? 17.51700 21.50800 16.12700 1.000 28.41798 87 LYS A O 1
ATOM 1124 N N . ASN A 1 69 ? 16.70200 23.56500 15.72100 1.000 30.59694 88 ASN A N 1
ATOM 1125 C CA . ASN A 1 69 ? 16.03400 23.12300 14.50700 1.000 29.63103 88 ASN A CA 1
ATOM 1126 C C . ASN A 1 69 ? 17.03700 23.05600 13.35600 1.000 30.80265 88 ASN A C 1
ATOM 1127 O O . ASN A 1 69 ? 18.01000 23.81100 13.31600 1.000 33.34702 88 ASN A O 1
ATOM 1138 N N . ILE A 1 70 ? 16.84000 22.07500 12.46200 1.000 29.42821 89 ILE A N 1
ATOM 1139 C CA . ILE A 1 70 ? 17.74200 21.80000 11.35900 1.000 29.40215 89 ILE A CA 1
ATOM 1140 C C . ILE A 1 70 ? 17.04700 21.85600 10.00500 1.000 30.16629 89 ILE A C 1
ATOM 1141 O O . ILE A 1 70 ? 17.63900 21.49600 8.99400 1.000 31.43377 89 ILE A O 1
ATOM 1157 N N . GLY A 1 71 ? 15.78000 22.27700 9.96700 1.000 30.15444 90 GLY A N 1
ATOM 1158 C CA . GLY A 1 71 ? 15.05900 22.40400 8.71600 1.000 32.35192 90 GLY A CA 1
ATOM 1159 C C . GLY A 1 71 ? 14.42300 21.12000 8.25600 1.000 29.75080 90 GLY A C 1
ATOM 1160 O O . GLY A 1 71 ? 14.15800 20.95900 7.05700 1.000 31.38126 90 GLY A O 1
ATOM 1164 N N . ALA A 1 72 ? 14.21400 20.17900 9.16000 1.000 26.90483 91 ALA A N 1
ATOM 1165 C CA . ALA A 1 72 ? 13.60600 18.88100 8.82300 1.000 25.39350 91 ALA A CA 1
ATOM 1166 C C . ALA A 1 72 ? 12.22400 19.11500 8.19700 1.000 27.53362 91 ALA A C 1
ATOM 1167 O O . ALA A 1 72 ? 11.48800 19.92300 8.71000 1.000 30.55668 91 ALA A O 1
ATOM 1174 N N . GLU A 1 73 ? 11.87500 18.37100 7.15700 1.000 29.20192 92 GLU A N 1
ATOM 1175 C CA . GLU A 1 73 ? 10.58900 18.46400 6.44500 1.000 28.74512 92 GLU A CA 1
ATOM 1176 C C . GLU A 1 73 ? 10.11800 17.05600 6.11300 1.000 31.04705 92 GLU A C 1
ATOM 1177 O O . GLU A 1 73 ? 10.94900 16.17900 5.94100 1.000 26.65454 92 GLU A O 1
ATOM 1189 N N . LYS A 1 74 ? 8.81700 16.88500 5.93700 1.000 29.70065 93 LYS A N 1
ATOM 1190 C CA . LYS A 1 74 ? 8.20700 15.59000 5.58500 1.000 28.42752 93 LYS A CA 1
ATOM 1191 C C . LYS A 1 74 ? 8.90500 15.03700 4.34000 1.000 29.49775 93 LYS A C 1
ATOM 1192 O O . LYS A 1 74 ? 9.07100 15.77300 3.39200 1.000 32.96646 93 LYS A O 1
ATOM 1211 N N . GLY A 1 75 ? 9.39300 13.80200 4.37700 1.000 31.87669 94 GLY A N 1
ATOM 1212 C CA . GLY A 1 75 ? 10.05900 13.14700 3.24700 1.000 35.40988 94 GLY A CA 1
ATOM 1213 C C . GLY A 1 75 ? 11.56400 13.15200 3.40600 1.000 32.29979 94 GLY A C 1
ATOM 1214 O O . GLY A 1 75 ? 12.19700 12.37900 2.71600 1.000 34.02761 94 GLY A O 1
ATOM 1218 N N . ASP A 1 76 ? 12.11800 14.00300 4.26500 1.000 28.34075 95 ASP A N 1
ATOM 1219 C CA . ASP A 1 76 ? 13.57200 14.04400 4.43600 1.000 28.69487 95 ASP A CA 1
ATOM 1220 C C . ASP A 1 76 ? 14.08900 12.73600 5.01700 1.000 31.33814 95 ASP A C 1
ATOM 1221 O O . ASP A 1 76 ? 13.51500 12.19500 5.96500 1.000 28.33606 95 ASP A O 1
ATOM 1230 N N . ILE A 1 77 ? 15.21700 12.26900 4.49000 1.000 30.46819 96 ILE A N 1
ATOM 1231 C CA . ILE A 1 77 ? 15.97300 11.16000 5.07500 1.000 30.39629 96 ILE A CA 1
ATOM 1232 C C . ILE A 1 77 ? 17.14500 11.79200 5.80800 1.000 27.35481 96 ILE A C 1
ATOM 1233 O O . ILE A 1 77 ? 18.03800 12.36600 5.17500 1.000 32.79645 96 ILE A O 1
ATOM 1249 N N . LEU A 1 78 ? 17.12900 11.75400 7.12800 1.000 23.88206 97 LEU A N 1
ATOM 1250 C CA . LEU A 1 78 ? 18.14500 12.42000 7.92400 1.000 25.76258 97 LEU A CA 1
ATOM 1251 C C . LEU A 1 78 ? 19.15500 11.38200 8.38800 1.000 22.66616 97 LEU A C 1
ATOM 1252 O O . LEU A 1 78 ? 18.77900 10.30300 8.83500 1.000 21.52427 97 LEU A O 1
ATOM 1268 N N . GLU A 1 79 ? 20.43200 11.72300 8.29200 1.000 23.83475 98 GLU A N 1
ATOM 1269 C CA . GLU A 1 79 ? 21.45500 10.82800 8.81100 1.000 22.92079 98 GLU A CA 1
ATOM 1270 C C . GLU A 1 79 ? 21.57200 10.99200 10.31700 1.000 22.39639 98 GLU A C 1
ATOM 1271 O O . GLU A 1 79 ? 21.36000 12.06900 10.87000 1.000 22.92566 98 GLU A O 1
ATOM 1283 N N . VAL A 1 80 ? 21.91800 9.90700 10.99000 1.000 20.02944 99 VAL A N 1
ATOM 1284 C CA . VAL A 1 80 ? 22.08200 9.87400 12.43200 1.000 18.76564 99 VAL A CA 1
ATOM 1285 C C . VAL A 1 80 ? 23.52600 9.53200 12.72800 1.000 22.39418 99 VAL A C 1
ATOM 1286 O O . VAL A 1 80 ? 24.05400 8.56600 12.16800 1.000 25.82918 99 VAL A O 1
ATOM 1299 N N . PHE A 1 81 ? 24.17600 10.35100 13.56400 1.000 20.73785 100 PHE A N 1
ATOM 1300 C CA . PHE A 1 81 ? 25.56700 10.17000 13.94700 1.000 22.78636 100 PHE A CA 1
ATOM 1301 C C . PHE A 1 81 ? 25.63800 9.61300 15.36400 1.000 21.88273 100 PHE A C 1
ATOM 1302 O O . PHE A 1 81 ? 25.06600 10.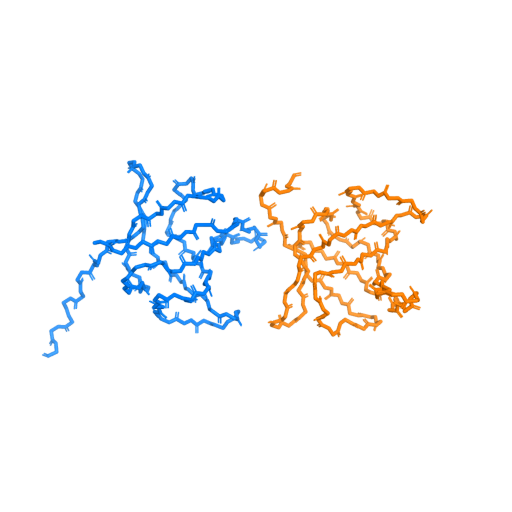19400 16.28400 1.000 20.31414 100 PHE A O 1
ATOM 1319 N N . ILE A 1 82 ? 26.38400 8.53600 15.55400 1.000 24.28276 101 ILE A N 1
ATOM 1320 C CA . ILE A 1 82 ? 26.63600 8.00900 16.89500 1.000 22.60230 101 ILE A CA 1
ATOM 1321 C C . ILE A 1 82 ? 27.55400 8.98600 17.63500 1.000 23.11202 101 ILE A C 1
ATOM 1322 O O . ILE A 1 82 ? 28.51400 9.49300 17.07400 1.000 23.66244 101 ILE A O 1
ATOM 1338 N N . VAL A 1 83 ? 27.25400 9.23800 18.89400 1.000 21.37802 102 VAL A N 1
ATOM 1339 C CA . VAL A 1 83 ? 28.08700 10.07100 19.75000 1.000 20.39941 102 VAL A CA 1
ATOM 1340 C C . VAL A 1 83 ? 28.57300 9.16100 20.86100 1.000 23.20700 102 VAL A C 1
ATOM 1341 O O . VAL A 1 83 ? 27.76700 8.52100 21.54500 1.000 25.32897 102 VAL A O 1
ATOM 1354 N N . LEU A 1 84 ? 29.89100 9.07400 21.02300 1.000 23.75334 103 LEU A N 1
ATOM 1355 C CA . LEU A 1 84 ? 30.41700 8.19500 22.04700 1.000 26.64830 103 LEU A CA 1
ATOM 1356 C C . LEU A 1 84 ? 30.12900 8.75400 23.42800 1.000 28.56537 103 LEU A C 1
ATOM 1357 O O . LEU A 1 84 ? 30.10400 9.96600 23.64300 1.000 27.85050 103 LEU A O 1
ATOM 1373 N N . GLU A 1 85 ? 29.86900 7.85000 24.39200 1.000 31.61431 104 GLU A N 1
ATOM 1374 C CA . GLU A 1 85 ? 29.58100 8.21200 25.80400 1.000 41.15205 104 GLU A CA 1
ATOM 1375 C C . GLU A 1 85 ? 30.66000 7.52500 26.65100 1.000 42.28816 104 GLU A C 1
ATOM 1376 O O . GLU A 1 85 ? 30.43300 6.36200 27.02800 1.000 51.82613 104 GLU A O 1
ATOM 1388 N N . HIS A 1 86 ? 31.80800 8.18000 26.88400 1.000 42.32085 105 HIS A N 1
ATOM 1389 C CA . HIS A 1 86 ? 32.89000 7.62700 27.68700 1.000 45.62755 105 HIS A CA 1
ATOM 1390 C C . HIS A 1 86 ? 32.51100 7.75300 29.15500 1.000 53.26108 105 HIS A C 1
ATOM 1391 O O . HIS A 1 86 ? 32.80400 8.75000 29.81600 1.000 52.35963 105 HIS A O 1
ATOM 1405 N N . HIS A 1 87 ? 31.80900 6.73100 29.65900 1.000 57.99429 106 HIS A N 1
ATOM 1406 C CA . HIS A 1 87 ? 31.26100 6.72100 31.04500 1.000 59.81837 106 HIS A CA 1
ATOM 1407 C C . HIS A 1 87 ? 32.32300 6.24500 32.04200 1.000 58.83921 106 HIS A C 1
ATOM 1408 O O . HIS A 1 87 ? 32.10900 6.45600 33.23700 1.000 56.96870 106 HIS A O 1
ATOM 1422 N N . HIS A 1 88 ? 33.40400 5.62000 31.58500 1.000 56.20587 107 HIS A N 1
ATOM 1423 C CA . HIS A 1 88 ? 34.50600 5.12400 32.44700 1.000 55.47593 107 HIS A CA 1
ATOM 1424 C C . HIS A 1 88 ? 33.98100 4.05300 33.41500 1.000 59.90288 107 HIS A C 1
ATOM 1425 O O . HIS A 1 88 ? 34.44600 4.00700 34.55600 1.000 63.52188 107 HIS A O 1
ATOM 1439 N N . HIS A 1 89 ? 33.10500 3.17000 32.92200 1.000 53.44705 108 HIS A N 1
ATOM 1440 C CA . HIS A 1 89 ? 32.61800 1.95000 33.62400 1.000 51.19394 108 HIS A CA 1
ATOM 1441 C C . HIS A 1 89 ? 33.80500 1.03400 33.93700 1.000 51.05560 108 HIS A C 1
ATOM 1442 O O . HIS A 1 89 ? 34.34000 0.45200 32.98300 1.000 61.77700 108 HIS A O 1
ATOM 1456 N N . VAL B 1 2 ? -1.25300 25.74500 23.39600 1.000 35.95088 21 VAL B N 1
ATOM 1457 C CA . VAL B 1 2 ? -1.63300 24.68200 22.48600 1.000 33.52121 21 VAL B CA 1
ATOM 1458 C C . VAL B 1 2 ? -3.12700 24.82000 22.18000 1.000 31.52270 21 VAL B C 1
ATOM 1459 O O . VAL B 1 2 ? -3.91000 25.14700 23.06700 1.000 35.56746 21 VAL B O 1
ATOM 1471 N N . GLY B 1 3 ? -3.50200 24.58200 20.93100 1.000 29.68031 22 GLY B N 1
ATOM 1472 C CA . GLY B 1 3 ? -4.89800 24.62400 20.55800 1.000 26.84367 22 GLY B CA 1
ATOM 1473 C C . GLY B 1 3 ? -5.74100 23.63600 21.35000 1.000 28.24382 22 GLY B C 1
ATOM 1474 O O . GLY B 1 3 ? -5.24800 22.65700 21.90600 1.000 26.14697 22 GLY B O 1
ATOM 1478 N N . LYS B 1 4 ? -7.03600 23.94100 21.43800 1.000 21.84687 23 LYS B N 1
ATOM 1479 C CA . LYS B 1 4 ? -7.97300 23.11600 22.20000 1.000 22.00794 23 LYS B CA 1
ATOM 1480 C C . LYS B 1 4 ? -9.34500 23.13700 21.55500 1.000 22.98998 23 LYS B C 1
ATOM 1481 O O . LYS B 1 4 ? -9.79300 24.15600 21.02200 1.000 22.12271 23 LYS B O 1
ATOM 1500 N N . VAL B 1 5 ? -10.04700 22.00600 21.64700 1.000 20.28932 24 VAL B N 1
ATOM 1501 C CA . VAL B 1 5 ? -11.46900 21.97000 21.31000 1.000 21.08406 24 VAL B CA 1
ATOM 1502 C C . VAL B 1 5 ? -12.19900 21.29400 22.46200 1.000 23.91433 24 VAL B C 1
ATOM 1503 O O . VAL B 1 5 ? -11.64300 20.46600 23.18300 1.000 21.43767 24 VAL B O 1
ATOM 1516 N N . LYS B 1 6 ? -13.48500 21.59500 22.58500 1.000 21.03155 25 LYS B N 1
ATOM 1517 C CA . LYS B 1 6 ? -14.36600 21.02600 23.62100 1.000 24.46387 25 LYS B CA 1
ATOM 1518 C C . LYS B 1 6 ? -15.37600 20.11300 22.92000 1.000 24.15362 25 LYS B C 1
ATOM 1519 O O . LYS B 1 6 ? -16.06600 20.60000 22.05500 1.000 25.12809 25 LYS B O 1
ATOM 1538 N N . VAL B 1 7 ? -15.44000 18.83700 23.27600 1.000 20.13371 26 VAL B N 1
ATOM 1539 C CA . VAL B 1 7 ? -16.35000 17.89600 22.63300 1.000 21.45069 26 VAL B CA 1
ATOM 1540 C C . VAL B 1 7 ? -17.76400 18.14500 23.12700 1.000 22.02703 26 VAL B C 1
ATOM 1541 O O . VAL B 1 7 ? -18.03400 18.14000 24.33500 1.000 24.11994 26 VAL B O 1
ATOM 1554 N N . GLU B 1 8 ? -18.67800 18.26900 22.18600 1.000 24.60477 27 GLU B N 1
ATOM 1555 C CA . GLU B 1 8 ? -20.08400 18.41200 22.55100 1.000 26.58952 27 GLU B CA 1
ATOM 1556 C C . GLU B 1 8 ? -20.84700 17.09900 22.41600 1.000 24.57662 27 GLU B C 1
ATOM 1557 O O . GLU B 1 8 ? -21.82500 16.90000 23.14300 1.000 25.70185 27 GLU B O 1
ATOM 1569 N N . ASN B 1 9 ? -20.48200 16.26900 21.45900 1.000 22.33554 28 ASN B N 1
ATOM 1570 C CA . ASN B 1 9 ? -21.10100 14.95000 21.31100 1.000 20.60501 28 ASN B CA 1
ATOM 1571 C C . ASN B 1 9 ? -20.29000 14.13500 20.33000 1.000 21.65323 28 ASN B C 1
ATOM 1572 O O . ASN B 1 9 ? -19.53800 14.65800 19.51200 1.000 19.62309 28 ASN B O 1
ATOM 1583 N N . ILE B 1 10 ? -20.46400 12.81100 20.40500 1.000 17.80057 29 ILE B N 1
ATOM 1584 C CA . ILE B 1 10 ? -19.97100 11.89200 19.39900 1.000 19.18453 29 ILE B CA 1
ATOM 1585 C C . ILE B 1 10 ? -21.18200 11.35400 18.63800 1.000 19.55623 29 ILE B C 1
ATOM 1586 O O . ILE B 1 10 ? -22.10300 10.82000 19.26100 1.000 19.24394 29 ILE B O 1
ATOM 1602 N N . LEU B 1 11 ? -21.17500 11.49500 17.31200 1.000 19.06830 30 LEU B N 1
ATOM 1603 C CA . LEU B 1 11 ? -22.24000 11.03600 16.44800 1.000 21.64293 30 LEU B CA 1
ATOM 1604 C C . LEU B 1 11 ? -21.75700 9.85700 15.62900 1.000 23.84699 30 LEU B C 1
ATOM 1605 O O . LEU B 1 11 ? -20.59000 9.79700 15.19300 1.000 21.05879 30 LEU B O 1
ATOM 1621 N N . ILE B 1 12 ? -22.66600 8.90200 15.42000 1.000 19.28833 31 ILE B N 1
ATOM 1622 C CA . ILE B 1 12 ? -22.44700 7.79400 14.48100 1.000 19.34080 31 ILE B CA 1
ATOM 1623 C C . ILE B 1 12 ? -23.41900 8.10000 13.33900 1.000 25.11429 31 ILE B C 1
ATOM 1624 O O . ILE B 1 12 ? -24.60100 8.10600 13.59100 1.000 25.05080 31 ILE B O 1
ATOM 1640 N N . VAL B 1 13 ? -22.92500 8.43000 12.17100 1.000 24.09645 32 VAL B N 1
ATOM 1641 C CA . VAL B 1 13 ? -23.75900 8.73000 11.02600 1.000 30.54017 32 VAL B CA 1
ATOM 1642 C C . VAL B 1 13 ? -23.48300 7.67500 9.97000 1.000 30.47596 32 VAL B C 1
ATOM 1643 O O . VAL B 1 13 ? -22.67800 7.89700 9.05800 1.000 34.22512 32 VAL B O 1
ATOM 1656 N N . GLY B 1 14 ? -24.14200 6.52700 10.08600 1.000 34.90005 33 GLY B N 1
ATOM 1657 C CA . GLY B 1 14 ? -23.91900 5.46500 9.13900 1.000 32.69901 33 GLY B CA 1
ATOM 1658 C C . GLY B 1 14 ? -22.48100 4.99900 9.21800 1.000 28.25369 33 GLY B C 1
ATOM 1659 O O . GLY B 1 14 ? -22.09300 4.34800 10.18500 1.000 26.70511 33 GLY B O 1
ATOM 1663 N N . PHE B 1 15 ? -21.67600 5.36000 8.23300 1.000 27.57818 34 PHE B N 1
ATOM 1664 C CA . PHE B 1 15 ? -20.32000 4.82100 8.13000 1.000 29.63519 34 PHE B CA 1
ATOM 1665 C C . PHE B 1 15 ? -19.27800 5.73100 8.74600 1.000 32.75567 34 PHE B C 1
ATOM 1666 O O . PHE B 1 15 ? -18.08000 5.42500 8.69600 1.000 26.00578 34 PHE B O 1
ATOM 1683 N N . LYS B 1 16 ? -19.68600 6.84300 9.34400 1.000 28.85960 35 LYS B N 1
ATOM 1684 C CA . LYS B 1 16 ? -18.70500 7.74900 9.91300 1.000 28.40946 35 LYS B CA 1
ATOM 1685 C C . LYS B 1 16 ? -19.00400 7.98500 11.38200 1.000 25.12109 35 LYS B C 1
ATOM 1686 O O . LYS B 1 16 ? -20.16000 7.99900 11.81300 1.000 26.33654 35 LYS B O 1
ATOM 1705 N N . THR B 1 17 ? -17.92200 8.16500 12.12500 1.000 21.93278 36 THR B N 1
ATOM 1706 C CA . THR B 1 17 ? -17.94000 8.64800 13.49200 1.000 19.99259 36 THR B CA 1
ATOM 1707 C C . THR B 1 17 ? -17.52800 10.11400 13.44800 1.000 17.02997 36 THR B C 1
ATOM 1708 O O . THR B 1 17 ? -16.44600 10.42900 12.95500 1.000 19.15051 36 THR B O 1
ATOM 1719 N N . VAL B 1 18 ? -18.40100 10.99200 13.95000 1.000 18.59248 37 VAL B N 1
ATOM 1720 C CA . VAL B 1 18 ? -18.16100 12.44000 13.88300 1.000 19.02825 37 VAL B CA 1
ATOM 1721 C C . VAL B 1 18 ? -18.06000 12.98500 15.29300 1.000 17.61716 37 VAL B C 1
ATOM 1722 O O . VAL B 1 18 ? -18.91200 12.70300 16.13700 1.000 17.99738 37 VAL B O 1
ATOM 1735 N N . ILE B 1 19 ? -17.01000 13.73500 15.55500 1.000 14.35581 38 ILE B N 1
ATOM 1736 C CA . ILE B 1 19 ? -16.86100 14.46400 16.81500 1.000 14.39752 38 ILE B CA 1
ATOM 1737 C C . ILE B 1 19 ? -17.39200 15.86900 16.59700 1.000 14.59156 38 ILE B C 1
ATOM 1738 O O . ILE B 1 19 ? -16.87600 16.59700 15.74300 1.000 18.44467 38 ILE B O 1
ATOM 1754 N N . ILE B 1 20 ? -18.46500 16.21700 17.30100 1.000 17.87402 39 ILE B N 1
ATOM 1755 C CA . ILE B 1 20 ? -18.97000 17.59300 17.31000 1.000 17.46434 39 ILE B CA 1
ATOM 1756 C C . ILE B 1 20 ? -18.27100 18.34300 18.42900 1.000 18.04095 39 ILE B C 1
ATOM 1757 O O . ILE B 1 20 ? -18.34400 17.94000 19.59500 1.000 20.03615 39 ILE B O 1
ATOM 1773 N N . CYS B 1 21 ? -17.62900 19.45800 18.09000 1.000 21.25074 40 CYS B N 1
ATOM 1774 C CA . CYS B 1 21 ? -16.85200 20.18100 19.09700 1.000 21.38800 40 CYS B CA 1
ATOM 1775 C C . CYS B 1 21 ? -16.87300 21.67700 18.84700 1.000 20.83678 40 CYS B C 1
ATOM 1776 O O . CYS B 1 21 ? -17.25000 22.15100 17.77500 1.000 21.28663 40 CYS B O 1
ATOM 1784 N N . GLU B 1 22 ? -16.57400 22.40100 19.91000 1.000 20.08945 41 GLU B N 1
ATOM 1785 C CA . GLU B 1 22 ? -16.39300 23.84700 19.89200 1.000 20.34218 41 GLU B CA 1
ATOM 1786 C C . GLU B 1 22 ? -14.89700 24.12600 19.92300 1.000 19.81797 41 GLU B C 1
ATOM 1787 O O . GLU B 1 22 ? -14.18700 23.57900 20.76500 1.000 19.93147 41 GLU B O 1
ATOM 1799 N N . VAL B 1 23 ? -14.43600 24.96200 19.00000 1.000 20.06176 42 VAL B N 1
ATOM 1800 C CA . VAL B 1 23 ? -13.03900 25.40300 19.02100 1.000 20.46272 42 VAL B CA 1
ATOM 1801 C C . VAL B 1 23 ? -12.86000 26.38800 20.16200 1.000 22.13405 42 VAL B C 1
ATOM 1802 O O . VAL B 1 23 ? -13.50000 27.44700 20.19200 1.000 23.53817 42 VAL B O 1
ATOM 1815 N N . LEU B 1 24 ? -12.00400 26.08200 21.13800 1.000 22.42379 43 LEU B N 1
ATOM 1816 C CA . LEU B 1 24 ? -11.77800 26.97500 22.29100 1.000 24.28056 43 LEU B CA 1
ATOM 1817 C C . LEU B 1 24 ? -10.55100 27.84600 22.07700 1.000 25.30066 43 LEU B C 1
ATOM 1818 O O . LEU B 1 24 ? -10.57900 28.95800 22.51500 1.000 27.96090 43 LEU B O 1
ATOM 1834 N N . GLU B 1 25 ? -9.51800 27.32500 21.43500 1.000 24.59851 44 GLU B N 1
ATOM 1835 C CA . GLU B 1 25 ? -8.24600 28.03900 21.44500 1.000 26.04470 44 GLU B CA 1
ATOM 1836 C C . GLU B 1 25 ? -7.49800 27.64100 20.19400 1.000 25.55913 44 GLU B C 1
ATOM 1837 O O . GLU B 1 25 ? -7.52900 26.48200 19.78800 1.000 24.22386 44 GLU B O 1
ATOM 1849 N N . GLY B 1 26 ? -6.89000 28.63100 19.55600 1.000 25.71494 45 GLY B N 1
ATOM 1850 C CA . GLY B 1 26 ? -6.09600 28.41800 18.38800 1.000 25.79696 45 GLY B CA 1
ATOM 1851 C C . GLY B 1 26 ? -6.93900 28.08300 17.17700 1.000 24.39290 45 GLY B C 1
ATOM 1852 O O . GLY B 1 26 ? -8.16300 28.17300 17.17900 1.000 24.68713 45 GLY B O 1
ATOM 1856 N N . MET B 1 27 ? -6.23600 27.74900 16.10600 1.000 27.28695 46 MET B N 1
ATOM 1857 C CA . MET B 1 27 ? -6.88200 27.33100 14.87500 1.000 27.96834 46 MET B CA 1
ATOM 1858 C C . MET B 1 27 ? -6.87200 25.82200 14.76600 1.000 30.62493 46 MET B C 1
ATOM 1859 O O . MET B 1 27 ? -5.99100 25.13500 15.30300 1.000 28.40488 46 MET B O 1
ATOM 1873 N N . VAL B 1 28 ? -7.84800 25.30900 14.04500 1.000 23.77558 47 VAL B N 1
ATOM 1874 C CA . VAL B 1 28 ? -7.96700 23.87900 13.78500 1.000 22.17807 47 VAL B CA 1
ATOM 1875 C C . VAL B 1 28 ? -8.01800 23.69100 12.28300 1.000 23.22079 47 VAL B C 1
ATOM 1876 O O . VAL B 1 28 ? -8.86200 24.28200 11.62100 1.000 23.65479 47 VAL B O 1
ATOM 1889 N N . LYS B 1 29 ? -7.14500 22.83000 11.75900 1.000 21.76574 48 LYS B N 1
ATOM 1890 C CA . LYS B 1 29 ? -7.06800 22.61100 10.33200 1.000 23.07069 48 LYS B CA 1
ATOM 1891 C C . LYS B 1 29 ? -7.11800 21.12500 10.05300 1.000 21.55576 48 LYS B C 1
ATOM 1892 O O . LYS B 1 29 ? -6.69400 20.30900 10.87200 1.000 21.07305 48 LYS B O 1
ATOM 1911 N N . VAL B 1 30 ? -7.62400 20.78800 8.88300 1.000 24.60366 49 VAL B N 1
ATOM 1912 C CA . VAL B 1 30 ? -7.48900 19.42500 8.41500 1.000 23.22984 49 VAL B CA 1
ATOM 1913 C C . VAL B 1 30 ? -6.01100 19.05800 8.38000 1.000 25.13223 49 VAL B C 1
ATOM 1914 O O . VAL B 1 30 ? -5.16900 19.80600 7.86200 1.000 25.90247 49 VAL B O 1
ATOM 1927 N N . GLY B 1 31 ? -5.69800 17.90400 8.92500 1.000 21.26550 50 GLY B N 1
ATOM 1928 C CA . GLY B 1 31 ? -4.32300 17.41300 8.98400 1.000 23.87082 50 GLY B CA 1
ATOM 1929 C C . GLY B 1 31 ? -3.64300 17.67200 10.30000 1.000 23.93489 50 GLY B C 1
ATOM 1930 O O . GLY B 1 31 ? -2.61300 17.03200 10.59200 1.000 22.54960 50 GLY B O 1
ATOM 1934 N N . TYR B 1 32 ? -4.20000 18.56000 11.12500 1.000 19.46634 51 TYR B N 1
ATOM 1935 C CA . TYR B 1 32 ? -3.68800 18.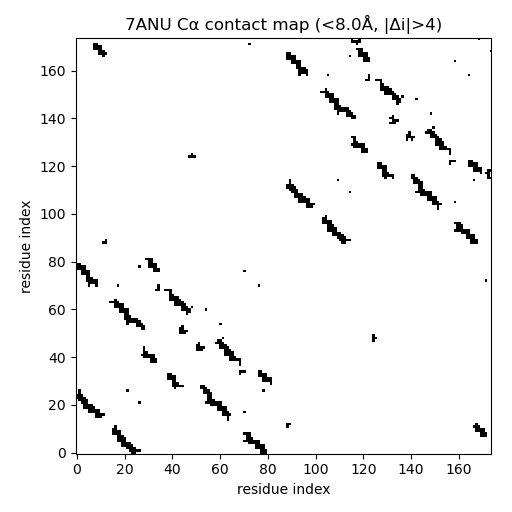71300 12.47300 1.000 19.08187 51 TYR B CA 1
ATOM 1936 C C . TYR B 1 32 ? -4.01900 17.48400 13.29000 1.000 22.18259 51 TYR B C 1
ATOM 1937 O O . TYR B 1 32 ? -4.84200 16.66400 12.89800 1.000 19.98286 51 TYR B O 1
ATOM 1955 N N . LYS B 1 33 ? -3.32500 17.30800 14.40700 1.000 20.01536 52 LYS B N 1
ATOM 1956 C CA . LYS B 1 33 ? -3.61400 16.16300 15.26900 1.000 24.76336 52 LYS B CA 1
ATOM 1957 C C . LYS B 1 33 ? -4.48700 16.59800 16.44600 1.000 20.66124 52 LYS B C 1
ATOM 1958 O O . LYS B 1 33 ? -4.42200 17.70500 16.86800 1.000 20.85323 52 LYS B O 1
ATOM 1977 N N . VAL B 1 34 ? -5.29100 15.68400 16.93500 1.000 21.86406 53 VAL B N 1
ATOM 1978 C CA . VAL B 1 34 ? -6.04400 15.83600 18.16300 1.000 18.37883 53 VAL B CA 1
ATOM 1979 C C . VAL B 1 34 ? -5.58200 14.78100 19.14300 1.000 19.34585 53 VAL B C 1
ATOM 1980 O O . VAL B 1 34 ? -5.34100 13.62900 18.76300 1.000 23.10498 53 VAL B O 1
ATOM 1993 N N . ARG B 1 35 ? -5.47900 15.16300 20.40700 1.000 21.36726 54 ARG B N 1
ATOM 1994 C CA . ARG B 1 35 ? -4.93100 14.27800 21.42300 1.000 23.31247 54 ARG B CA 1
ATOM 1995 C C . ARG B 1 35 ? -5.85600 14.18200 22.61800 1.000 25.03459 54 ARG B C 1
ATOM 1996 O O . ARG B 1 35 ? -6.37600 15.17900 23.10500 1.000 24.07130 54 ARG B O 1
ATOM 2017 N N . LYS B 1 36 ? -6.03100 12.94500 23.09200 1.000 29.50108 55 LYS B N 1
ATOM 2018 C CA . LYS B 1 36 ? -6.64700 12.68100 24.37700 1.000 27.49418 55 LYS B CA 1
ATOM 2019 C C . LYS B 1 36 ? -5.77000 11.67300 25.10300 1.000 32.72069 55 LYS B C 1
ATOM 2020 O O . LYS B 1 36 ? -5.62900 10.52700 24.65800 1.000 31.42653 55 LYS B O 1
ATOM 2039 N N . GLY B 1 37 ? -5.20000 12.10300 26.22200 1.000 35.41165 56 GLY B N 1
ATOM 2040 C CA . GLY B 1 37 ? -4.27400 11.23900 26.93300 1.000 41.23845 56 GLY B CA 1
ATOM 2041 C C . GLY B 1 37 ? -3.14400 10.85200 26.00400 1.000 37.36644 56 GLY B C 1
ATOM 2042 O O . GLY B 1 37 ? -2.53600 11.69600 25.34900 1.000 40.93911 56 GLY B O 1
ATOM 2046 N N . LYS B 1 38 ? -2.89200 9.55800 25.88300 1.000 42.81949 57 LYS B N 1
ATOM 2047 C CA . LYS B 1 38 ? -1.78800 9.06900 25.06800 1.000 47.54018 57 LYS B CA 1
ATOM 2048 C C . LYS B 1 38 ? -2.24700 8.61100 23.69000 1.000 45.32275 57 LYS B C 1
ATOM 2049 O O . LYS B 1 38 ? -1.54200 7.86400 23.02100 1.000 44.95777 57 LYS B O 1
ATOM 2068 N N . LYS B 1 39 ? -3.43400 9.02500 23.25300 1.000 32.86054 58 LYS B N 1
ATOM 2069 C CA . LYS B 1 39 ? -3.91900 8.65600 21.93600 1.000 29.43323 58 LYS B CA 1
ATOM 2070 C C . LYS B 1 39 ? -3.98500 9.92300 21.10200 1.000 30.93008 58 LYS B C 1
ATOM 2071 O O . LYS B 1 39 ? -4.53500 10.92900 21.55500 1.000 29.49207 58 LYS B O 1
ATOM 2090 N N . VAL B 1 40 ? -3.43700 9.86400 19.89600 1.000 26.32182 59 VAL B N 1
ATOM 2091 C CA . VAL B 1 40 ? -3.37400 11.00500 19.00200 1.000 23.78385 59 VAL B CA 1
ATOM 2092 C C . VAL B 1 40 ? -3.82600 10.55100 17.62800 1.000 25.49777 59 VAL B C 1
ATOM 2093 O O . VAL B 1 40 ? -3.44400 9.47300 17.16800 1.000 27.21121 59 VAL B O 1
ATOM 2106 N N . ALA B 1 41 ? -4.65000 11.35900 16.96800 1.000 21.87475 60 ALA B N 1
ATOM 2107 C CA . ALA B 1 41 ? -5.05000 11.06000 15.60800 1.000 22.09902 60 ALA B CA 1
ATOM 2108 C C . ALA B 1 41 ? -5.13100 12.33100 14.79500 1.000 20.85049 60 ALA B C 1
ATOM 2109 O O . ALA B 1 41 ? -5.47100 13.39000 15.31000 1.000 23.06080 60 ALA B O 1
ATOM 2116 N N . GLY B 1 42 ? -4.88300 12.18600 13.50200 1.000 19.73360 61 GLY B N 1
ATOM 2117 C CA . GLY B 1 42 ? -5.02300 13.29400 12.59800 1.000 19.96618 61 GLY B CA 1
ATOM 2118 C C . GLY B 1 42 ? -6.48000 13.53900 12.22400 1.000 22.82244 61 GLY B C 1
ATOM 2119 O O . GLY B 1 42 ? -7.29700 12.62400 12.19300 1.000 22.59637 61 GLY B O 1
ATOM 2123 N N . ILE B 1 43 ? -6.77000 14.79500 11.94000 1.000 18.97171 62 ILE B N 1
ATOM 2124 C CA . ILE B 1 43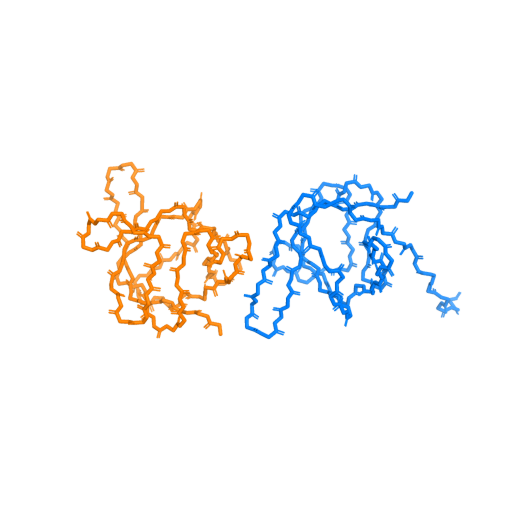 ? -8.07700 15.20700 11.42200 1.000 19.18084 62 ILE B CA 1
ATOM 2125 C C 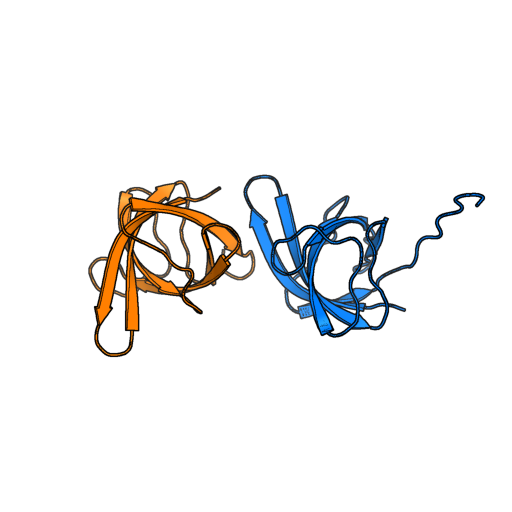. ILE B 1 43 ? -8.12300 14.94200 9.92500 1.000 22.89681 62 ILE B C 1
ATOM 2126 O O . ILE B 1 43 ? -7.33600 15.51400 9.15600 1.000 24.49436 62 ILE B O 1
ATOM 2142 N N . VAL B 1 44 ? -9.04500 14.07500 9.50500 1.000 20.58891 63 VAL B N 1
ATOM 2143 C CA . VAL B 1 44 ? -9.16000 13.76000 8.09500 1.000 23.09672 63 VAL B CA 1
ATOM 2144 C C . VAL B 1 44 ? -10.11900 14.67800 7.37000 1.000 27.53465 63 VAL B C 1
ATOM 2145 O O . VAL B 1 44 ? -9.90900 14.98000 6.19000 1.000 29.24994 63 VAL B O 1
ATOM 2158 N N . SER B 1 45 ? -11.16600 15.14500 8.04900 1.000 24.69614 64 SER B N 1
ATOM 2159 C CA . SER B 1 45 ? -12.13600 16.03200 7.42000 1.000 23.59095 64 SER B CA 1
ATOM 2160 C C . SER B 1 45 ? -12.82400 16.86200 8.49500 1.000 22.17514 64 SER B C 1
ATOM 2161 O O . SER B 1 45 ? -12.83100 16.50400 9.67000 1.000 20.23635 64 SER B O 1
ATOM 2169 N N . MET B 1 46 ? -13.36100 18.00000 8.07100 1.000 23.31039 65 MET B N 1
ATOM 2170 C CA . MET B 1 46 ? -13.99300 18.95800 8.97000 1.000 20.37862 65 MET B CA 1
ATOM 2171 C C . MET B 1 46 ? -15.19700 19.58000 8.28800 1.000 22.86421 65 MET B C 1
ATOM 2172 O O . MET B 1 46 ? -15.17100 19.83800 7.08600 1.000 26.95168 65 MET B O 1
ATOM 2186 N N . GLU B 1 47 ? -16.25400 19.79500 9.06000 1.000 21.12495 66 GLU B N 1
ATOM 2187 C CA . GLU B 1 47 ? -17.46100 20.44600 8.57500 1.000 24.12156 66 GLU B CA 1
ATOM 2188 C C . GLU B 1 47 ? -17.84300 21.54100 9.54700 1.000 20.49745 66 GLU B C 1
ATOM 2189 O O . GLU B 1 47 ? -17.63300 21.43800 10.75400 1.000 21.10451 66 GLU B O 1
ATOM 2201 N N . ARG B 1 48 ? -18.41300 22.60400 8.99400 1.000 26.17108 67 ARG B N 1
ATOM 2202 C CA . ARG B 1 48 ? -19.02000 23.64600 9.79400 1.000 26.20243 67 ARG B CA 1
ATOM 2203 C C . ARG B 1 48 ? -20.34400 23.98300 9.12500 1.000 32.17437 67 ARG B C 1
ATOM 2204 O O . ARG B 1 48 ? -20.39500 24.21900 7.91500 1.000 30.14039 67 ARG B O 1
ATOM 2225 N N . GLU B 1 49 ? -21.41400 23.96700 9.90800 1.000 35.76219 68 GLU B N 1
ATOM 2226 C CA . GLU B 1 49 ? -22.77100 24.07800 9.36800 1.000 42.76011 68 GLU B CA 1
ATOM 2227 C C . GLU B 1 49 ? -23.01100 23.04900 8.26700 1.000 39.33829 68 GLU B C 1
ATOM 2228 O O . GLU B 1 49 ? -23.66600 23.31500 7.25800 1.000 41.56914 68 GLU B O 1
ATOM 2240 N N . HIS B 1 50 ? -22.48400 21.83800 8.47700 1.000 41.10932 69 HIS B N 1
ATOM 2241 C CA . HIS B 1 50 ? -22.65300 20.72900 7.53500 1.000 39.46197 69 HIS B CA 1
ATOM 2242 C C . HIS B 1 50 ? -22.12400 21.09200 6.15000 1.000 44.25889 69 HIS B C 1
ATOM 2243 O O . HIS B 1 50 ? -22.63700 20.61400 5.13400 1.000 50.38821 69 HIS B O 1
ATOM 2257 N N . LYS B 1 51 ? -21.08300 21.93800 6.10600 1.000 41.18730 70 LYS B N 1
ATOM 2258 C CA . LYS B 1 51 ? -20.36200 22.25900 4.88200 1.000 37.39919 70 LYS B CA 1
ATOM 2259 C C . LYS B 1 51 ? -18.88300 21.95700 5.08900 1.000 33.37074 70 LYS B C 1
ATOM 2260 O O . LYS B 1 51 ? -18.33700 22.21200 6.16600 1.000 30.57876 70 LYS B O 1
ATOM 2279 N N . LYS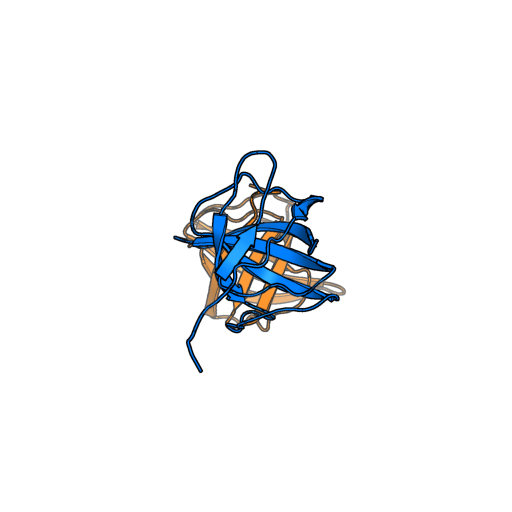 B 1 52 ? -18.24100 21.41300 4.06600 1.000 35.25975 71 LYS B N 1
ATOM 2280 C CA . LYS B 1 52 ? -16.82400 21.09700 4.18000 1.000 31.72521 71 LYS B CA 1
ATOM 2281 C C . LYS B 1 52 ? -16.03200 22.38600 4.33200 1.000 32.15199 71 LYS B C 1
ATOM 2282 O O . LYS B 1 52 ? -16.26000 23.35500 3.60000 1.000 34.75419 71 LYS B O 1
ATOM 2301 N N . VAL B 1 53 ? -15.12800 22.40100 5.29900 1.000 28.74696 72 VAL B N 1
ATOM 2302 C CA . VAL B 1 53 ? -14.24300 23.52900 5.54700 1.000 30.88025 72 VAL B CA 1
ATOM 2303 C C . VAL B 1 53 ? -12.84600 22.98200 5.79900 1.000 31.56535 72 VAL B C 1
ATOM 2304 O O . VAL B 1 53 ? -12.65800 21.81000 6.15100 1.000 32.46789 72 VAL B O 1
ATOM 2317 N N . GLU B 1 54 ? -11.86100 23.85200 5.60700 1.000 31.80578 73 GLU B N 1
ATOM 2318 C CA . GLU B 1 54 ? -10.46500 23.48500 5.81500 1.000 38.08853 73 GLU B CA 1
ATOM 2319 C C . GLU B 1 54 ? -9.89400 24.00600 7.12400 1.000 34.25172 73 GLU B C 1
ATOM 2320 O O . GLU B 1 54 ? -8.86400 23.49300 7.58200 1.000 29.75171 73 GLU B O 1
ATOM 2332 N N . PHE B 1 55 ? -10.51200 25.00700 7.74200 1.000 27.50873 74 PHE B N 1
ATOM 2333 C CA . PHE B 1 55 ? -10.03200 25.46000 9.03200 1.000 26.10173 74 PHE B CA 1
ATOM 2334 C C . PHE B 1 55 ? -11.18700 26.02000 9.84300 1.000 23.63455 74 PHE B C 1
ATOM 2335 O O . PHE B 1 55 ? -12.28400 26.24700 9.32800 1.000 25.94816 74 PHE B O 1
ATOM 2352 N N . ALA B 1 56 ? -10.92500 26.17700 11.13200 1.000 20.09658 75 ALA B N 1
ATOM 2353 C CA . ALA B 1 56 ? -11.88800 26.66100 12.09400 1.000 21.67565 75 ALA B CA 1
ATOM 2354 C C . ALA B 1 56 ? -11.14800 27.43000 13.17300 1.000 19.98777 75 ALA B C 1
ATOM 2355 O O . ALA B 1 56 ? -9.95300 27.22500 13.42600 1.000 18.53907 75 ALA B O 1
ATOM 2362 N N . ILE B 1 57 ? -11.86200 28.38500 13.76700 1.000 18.21448 76 ILE B N 1
ATOM 2363 C CA . ILE B 1 57 ? -11.28700 29.35900 14.67200 1.000 17.94731 76 ILE B CA 1
ATOM 2364 C C . ILE B 1 57 ? -12.11000 29.39100 15.94500 1.000 20.42455 76 ILE B C 1
ATOM 2365 O O . ILE B 1 57 ? -13.26600 28.91000 15.96000 1.000 18.85380 76 ILE B O 1
ATOM 2381 N N . PRO B 1 58 ? -11.61000 30.00500 17.00700 1.000 18.26057 77 PRO B N 1
ATOM 2382 C CA . PRO B 1 58 ? -12.32600 30.01000 18.27000 1.000 19.74304 77 PRO B CA 1
ATOM 2383 C C . PRO B 1 58 ? -13.73600 30.55700 18.12200 1.000 22.27406 77 PRO B C 1
ATOM 2384 O O . PRO B 1 58 ? -13.97800 31.54600 17.42600 1.000 21.35412 77 PRO B O 1
ATOM 2395 N N . GLY B 1 59 ? -14.66300 29.88100 18.75300 1.000 23.09986 78 GLY B N 1
ATOM 2396 C CA . GLY B 1 59 ? -16.06400 30.17300 18.61800 1.000 24.39131 78 GLY B CA 1
ATOM 2397 C C . GLY B 1 59 ? -16.81000 29.28800 17.63600 1.000 26.00461 78 GLY B C 1
ATOM 2398 O O . GLY B 1 59 ? -18.01600 29.18100 17.73800 1.000 27.45805 78 GLY B O 1
ATOM 2402 N N . ASP B 1 60 ? -16.11400 28.66100 16.69600 1.000 22.41760 79 ASP B N 1
ATOM 2403 C CA . ASP B 1 60 ? -16.78400 27.79600 15.73000 1.000 22.74260 79 ASP B CA 1
ATOM 2404 C C . ASP B 1 60 ? -17.23100 26.50300 16.38400 1.000 26.43635 79 ASP B C 1
ATOM 2405 O O . ASP B 1 60 ? -16.52300 25.91600 17.21600 1.000 23.75151 79 ASP B O 1
ATOM 2414 N N . LYS B 1 61 ? -18.39800 26.01900 15.96000 1.000 22.76067 80 LYS B N 1
ATOM 2415 C CA . LYS B 1 61 ? -18.85900 24.67400 16.24600 1.000 21.87840 80 LYS B CA 1
ATOM 2416 C C . LYS B 1 61 ? -18.65600 23.83700 14.98700 1.000 22.10890 80 LYS B C 1
ATOM 2417 O O . LYS B 1 61 ? -19.14800 24.20800 13.91600 1.000 24.65180 80 LYS B O 1
ATOM 2436 N N . ILE B 1 62 ? -17.92500 22.74600 15.10400 1.000 20.83705 81 ILE B N 1
ATOM 2437 C CA . ILE B 1 62 ? -17.51300 21.98300 13.93500 1.000 20.12271 81 ILE B CA 1
ATOM 2438 C C . ILE B 1 62 ? -17.77800 20.51100 14.17200 1.000 21.29570 81 ILE B C 1
ATOM 2439 O O . ILE B 1 62 ? -17.94800 20.05500 15.31200 1.000 21.89795 81 ILE B O 1
ATOM 2455 N N . GLY B 1 63 ? -17.75000 19.76200 13.07600 1.000 20.39483 82 GLY B N 1
ATOM 2456 C CA . GLY B 1 63 ? -17.70800 18.31400 13.14800 1.000 19.89271 82 GLY B CA 1
ATOM 2457 C C . GLY B 1 63 ? -16.38900 17.84900 12.56600 1.000 20.68732 82 GLY B C 1
ATOM 2458 O O . GLY B 1 63 ? -15.98200 18.30600 11.48200 1.000 22.99020 82 GLY B O 1
ATOM 2462 N N . ILE B 1 64 ? -15.56000 17.04100 13.28600 1.000 17.47689 83 ILE B N 1
ATOM 2463 C CA . ILE B 1 64 ? -14.25800 16.55800 12.82400 1.000 18.45851 83 ILE B CA 1
ATOM 2464 C C . ILE B 1 64 ? -14.31400 15.00100 12.90500 1.000 23.77449 83 ILE B C 1
ATOM 2465 O O . ILE B 1 64 ? -14.77500 14.47100 13.93000 1.000 24.08545 83 ILE B O 1
ATOM 2481 N N . MET B 1 65 ? -13.82100 14.34600 11.86100 1.000 20.84660 84 MET B N 1
ATOM 2482 C CA . MET B 1 65 ? -13.54500 12.94200 11.53500 1.000 18.71122 84 MET B CA 1
ATOM 2483 C C . MET B 1 65 ? -12.04500 12.74000 11.63200 1.000 21.93497 84 MET B C 1
ATOM 2484 O O . MET B 1 65 ? -11.26700 13.55300 11.12200 1.000 21.02200 84 MET B O 1
ATOM 2498 N N . LEU B 1 66 ? -11.71100 11.71800 12.37700 1.000 20.76751 85 LEU B N 1
ATOM 2499 C CA . LEU B 1 66 ? -10.32300 11.39300 12.67200 1.000 22.55194 85 LEU B CA 1
ATOM 2500 C C . LEU B 1 66 ? -9.87100 10.15900 11.90700 1.000 27.60123 85 LEU B C 1
ATOM 2501 O O . LEU B 1 66 ? -10.67100 9.33400 11.45400 1.000 25.15501 85 LEU B O 1
ATOM 2517 N N . GLU B 1 67 ? -8.54900 10.04500 11.75300 1.000 30.11333 86 GLU B N 1
ATOM 2518 C CA . GLU B 1 67 ? -7.96500 8.88000 11.09500 1.000 32.30362 86 GLU B CA 1
ATOM 2519 C C . GLU B 1 67 ? -8.19800 7.61000 11.91100 1.000 34.26481 86 GLU B C 1
ATOM 2520 O O . GLU B 1 67 ? -8.26100 6.50600 11.35900 1.000 34.97859 86 GLU B O 1
ATOM 2532 N N . LYS B 1 68 ? -8.31600 7.75000 13.22500 1.000 30.15827 87 LYS B N 1
ATOM 2533 C CA . LYS B 1 68 ? -8.65400 6.63900 14.09700 1.000 31.03754 87 LYS B CA 1
ATOM 2534 C C . LYS B 1 68 ? -9.33600 7.22300 15.31800 1.000 28.69583 87 LYS B C 1
ATOM 2535 O O . LYS B 1 68 ? -9.23400 8.40800 15.60700 1.000 30.22758 87 LYS B O 1
ATOM 2554 N N . ASN B 1 69 ? -10.09500 6.37100 16.00500 1.000 30.80985 88 ASN B N 1
ATOM 2555 C CA . ASN B 1 69 ? -10.80700 6.82900 17.18900 1.000 28.47553 88 ASN B CA 1
ATOM 2556 C C . ASN B 1 69 ? -9.85400 6.87700 18.38200 1.000 32.98013 88 ASN B C 1
ATOM 2557 O O . ASN B 1 69 ? -8.90500 6.09000 18.47700 1.000 33.13565 88 ASN B O 1
ATOM 2568 N N . ILE B 1 70 ? -10.08300 7.84800 19.27600 1.000 29.62761 89 ILE B N 1
ATOM 2569 C CA . ILE B 1 70 ? -9.16700 8.13400 20.37100 1.000 27.32852 89 ILE B CA 1
ATOM 2570 C C . ILE B 1 70 ? -9.91500 8.20700 21.69700 1.000 30.83905 89 ILE B C 1
ATOM 2571 O O . ILE B 1 70 ? -9.36000 8.70900 22.69000 1.000 28.83583 89 ILE B O 1
ATOM 2587 N N . GLY B 1 71 ? -11.16700 7.76700 21.70900 1.000 27.91708 90 GLY B N 1
ATOM 2588 C CA . GLY B 1 71 ? -11.94800 7.68500 22.93400 1.000 31.67581 90 GLY B CA 1
ATOM 2589 C C . GLY B 1 71 ? -12.53200 8.99800 23.39000 1.000 27.19571 90 GLY B C 1
ATOM 2590 O O . GLY B 1 71 ? -12.82700 9.16600 24.57800 1.000 28.72751 90 GLY B O 1
ATOM 2594 N N . ALA B 1 72 ? -12.68800 9.93400 22.47900 1.000 25.12299 91 ALA B N 1
ATOM 2595 C CA . ALA B 1 72 ? -13.29500 11.20900 22.81500 1.000 22.43655 91 ALA B CA 1
ATOM 2596 C C . ALA B 1 72 ? -14.72200 11.00300 23.33200 1.000 24.54308 91 ALA B C 1
ATOM 2597 O O . ALA B 1 72 ? -15.44300 10.10500 22.88700 1.000 24.68754 91 ALA B O 1
ATOM 2604 N N . GLU B 1 73 ? -15.08200 11.82100 24.31400 1.000 22.32985 92 GLU B N 1
ATOM 2605 C CA . GLU B 1 73 ? -16.42800 11.80000 24.89400 1.000 25.91458 92 GLU B CA 1
ATOM 2606 C C . GLU B 1 73 ? -16.91600 13.22600 25.12700 1.000 24.15668 92 GLU B C 1
ATOM 2607 O O . GLU B 1 73 ? -16.13800 14.15800 25.25200 1.000 23.87272 92 GLU B O 1
ATOM 2619 N N . LYS B 1 74 ? -18.24300 13.37900 25.21600 1.000 22.27151 93 LYS B N 1
ATOM 2620 C CA . LYS B 1 74 ? -18.81300 14.67000 25.58300 1.000 22.94086 93 LYS B CA 1
ATOM 2621 C C . LYS B 1 74 ? -18.14700 15.22800 26.82400 1.000 27.21046 93 LYS B C 1
ATOM 2622 O O . LYS B 1 74 ? -18.00400 14.52900 27.83600 1.000 28.27508 93 LYS B O 1
ATOM 2641 N N . GLY B 1 75 ? -17.75900 16.49600 26.73800 1.000 26.87151 94 GLY B N 1
ATOM 2642 C CA . GLY B 1 75 ? -17.11000 17.20800 27.81400 1.000 29.30776 94 GLY B CA 1
ATOM 2643 C C . GLY B 1 75 ? -15.59700 17.23400 27.73700 1.000 29.39478 94 GLY B C 1
ATOM 2644 O O . GLY B 1 75 ? -14.97000 18.09300 28.37700 1.000 28.65820 94 GLY B O 1
ATOM 2648 N N . ASP B 1 76 ? -14.99500 16.31900 26.98300 1.000 26.56856 95 ASP B N 1
ATOM 2649 C CA . ASP B 1 76 ? -13.53500 16.30800 26.84600 1.000 27.51527 95 ASP B CA 1
ATOM 2650 C C . ASP B 1 76 ? -13.01500 17.59200 26.21700 1.000 29.82881 95 ASP B C 1
ATOM 2651 O O . ASP B 1 76 ? -13.56100 18.09300 25.23400 1.000 26.87140 95 ASP B O 1
ATOM 2660 N N . ILE B 1 77 ? -11.91300 18.10500 26.76800 1.000 29.45281 96 ILE B N 1
ATOM 2661 C CA . ILE B 1 77 ? -11.13000 19.15100 26.12800 1.000 29.63971 96 ILE B CA 1
ATOM 2662 C C . ILE B 1 77 ? -9.93000 18.45700 25.49000 1.000 31.14199 96 ILE B C 1
ATOM 2663 O O . ILE B 1 77 ? -9.09200 17.86700 26.19100 1.000 28.88580 96 ILE B O 1
ATOM 2679 N N . LEU B 1 78 ? -9.86700 18.47800 24.16600 1.000 25.28985 97 LEU B N 1
ATOM 2680 C CA . LEU B 1 78 ? -8.83100 17.78400 23.42400 1.000 25.57564 97 LEU B CA 1
ATOM 2681 C C . LEU B 1 78 ? -7.80200 18.80200 22.94500 1.000 23.97012 97 LEU B C 1
ATOM 2682 O O . LEU B 1 78 ? -8.16700 19.85900 22.43500 1.000 23.68835 97 LEU B O 1
ATOM 2698 N N . GLU B 1 79 ? -6.50600 18.47700 23.12200 1.000 24.64270 98 GLU B N 1
ATOM 2699 C CA . GLU B 1 79 ? -5.37400 19.32100 22.69300 1.000 24.91374 98 GLU B CA 1
ATOM 2700 C C . GLU B 1 79 ? -5.26000 19.13100 21.17900 1.000 25.60507 98 GLU B C 1
ATOM 2701 O O . GLU B 1 79 ? -5.50800 18.00300 20.70700 1.000 23.66698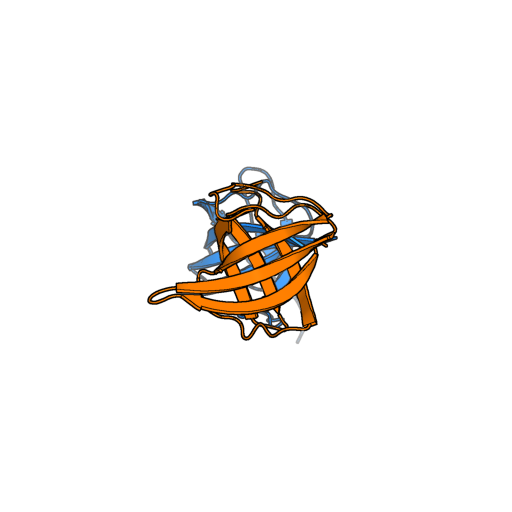 98 GLU B O 1
ATOM 2713 N N . VAL B 1 80 ? -4.90200 20.18600 20.45500 1.000 22.91732 99 VAL B N 1
ATOM 2714 C CA . VAL B 1 80 ? -4.76700 20.19600 19.01200 1.000 21.86824 99 VAL B CA 1
ATOM 2715 C C . VAL B 1 80 ? -3.31400 20.49700 18.71200 1.000 25.69484 99 VAL B C 1
ATOM 2716 O O . VAL B 1 80 ? -2.74400 21.41900 19.31100 1.000 25.02743 99 VAL B O 1
ATOM 2729 N N . PHE B 1 81 ? -2.71700 19.74100 17.79500 1.000 22.11398 100 PHE B N 1
ATOM 2730 C CA . PHE B 1 81 ? -1.30300 19.91300 17.46300 1.000 24.53909 100 PHE B CA 1
ATOM 2731 C C . PHE B 1 81 ? -1.18500 20.41900 16.03800 1.000 22.29683 100 PHE B C 1
ATOM 2732 O O . PHE B 1 81 ? -1.68000 19.79400 15.10800 1.000 21.71053 100 PHE B O 1
ATOM 2749 N N . ILE B 1 82 ? -0.46900 21.52200 15.85200 1.000 23.08654 101 ILE B N 1
ATOM 2750 C CA . ILE B 1 82 ? -0.14800 21.95500 14.50600 1.000 23.04200 101 ILE B CA 1
ATOM 2751 C C . ILE B 1 82 ? 0.78900 20.95300 13.83200 1.000 23.25751 101 ILE B C 1
ATOM 2752 O O . ILE B 1 82 ? 1.75600 20.47200 14.43400 1.000 24.35520 101 ILE B O 1
ATOM 2768 N N . VAL B 1 83 ? 0.52900 20.61500 12.55800 1.000 23.01834 102 VAL B N 1
ATOM 2769 C CA . VAL B 1 83 ? 1.37600 19.77500 11.68200 1.000 23.88059 102 VAL B CA 1
ATOM 2770 C C . VAL B 1 83 ? 1.78400 20.73300 10.56700 1.000 26.75485 102 VAL B C 1
ATOM 2771 O O . VAL B 1 83 ? 0.91500 21.18600 9.86700 1.000 24.38949 102 VAL B O 1
ATOM 2784 N N . LEU B 1 84 ? 3.05500 21.08400 10.47100 1.000 25.37942 103 LEU B N 1
ATOM 2785 C CA . LEU B 1 84 ? 3.52900 22.13500 9.54500 1.000 26.83419 103 LEU B CA 1
ATOM 2786 C C . LEU B 1 84 ? 3.07400 21.84400 8.14100 1.000 29.62449 103 LEU B C 1
ATOM 2787 O O . LEU B 1 84 ? 2.77400 22.78400 7.42600 1.000 36.39988 103 LEU B O 1
ATOM 2803 N N . GLU B 1 85 ? 3.01500 20.57100 7.81000 1.000 33.70180 104 GLU B N 1
ATOM 2804 C CA . GLU B 1 85 ? 2.61800 20.13100 6.44400 1.000 42.75919 104 GLU B CA 1
ATOM 2805 C C . GLU B 1 85 ? 1.30500 20.81500 6.05600 1.000 44.71901 104 GLU B C 1
ATOM 2806 O O . GLU B 1 85 ? 1.23200 21.28800 4.90300 1.000 44.87999 104 GLU B O 1
ATOM 2818 N N . HIS B 1 86 ? 0.32300 20.89500 6.96300 1.000 35.57935 105 HIS B N 1
ATOM 2819 C CA . HIS B 1 86 ? -1.03700 21.42100 6.65600 1.000 41.07855 105 HIS B CA 1
ATOM 2820 C C . HIS B 1 86 ? -1.34700 22.76400 7.33200 1.000 40.31183 105 HIS B C 1
ATOM 2821 O O . HIS B 1 86 ? -2.54400 23.07700 7.39000 1.000 38.59064 105 HIS B O 1
ATOM 2835 N N . HIS B 1 87 ? -0.36300 23.53700 7.81200 1.000 34.48087 106 HIS B N 1
ATOM 2836 C CA . HIS B 1 87 ? -0.62600 24.85900 8.38000 1.000 36.52205 106 HIS B CA 1
ATOM 2837 C C . HIS B 1 87 ? -1.08700 25.83700 7.29800 1.000 40.12409 106 HIS B C 1
ATOM 2838 O O . HIS B 1 87 ? -2.00200 26.64800 7.52800 1.000 40.38961 106 HIS B O 1
#

B-factor: mean 35.72, std 14.01, range [14.36, 122.34]

Secondary structure (DSSP, 8-state):
-EEEEEEEEEEETTEEEEEEEEEES-EETT-EEEETTEEEEEEEEEETTEEESEE-TT-EEEEEESS-----TT-EEEEE--------/-EEEEEEEEEEETTEEEEEEEEEES-EETT-EEEETTEEEEEEEEEETTEE-SEE-TT-EEEEEESS-----TT-EEEEEEEGGG-

Solvent-accessible surface area: 10053 Å² total; per-residue (Å²): 96,13,69,0,80,2,47,18,11,13,55,22,42,198,50,51,15,8,45,0,46,1,67,81,32,88,0,53,46,35,22,65,0,77,62,43,204,109,55,2,1,4,86,18,2,49,68,116,72,120,133,28,97,89,0,84,74,54,29,106,4,8,1,50,27,113,110,110,4,46,13,108,111,38,31,86,1,48,3,69,123,51,130,90,136,143,166,206,58,14,58,0,75,2,58,72,56,74,127,73,73,183,63,52,22,10,45,0,49,1,70,79,36,88,0,42,35,12,3,39,0,71,63,38,123,119,15,1,5,4,92,41,3,74,69,155,167,153,159,23,91,97,0,82,73,52,30,105,3,9,0,60,27,102,106,114,3,42,16,106,150,33,30,89,0,53,4,14,54,0,87,90,70,136

Radius of gyration: 18.23 Å; Cα contacts (8 Å, |Δi|>4): 470; chains: 2; bounding box: 58×30×30 Å

Nearest PDB structures (foldseek):
  7anu-assembly2_B  TM=9.877E-01  e=4.397E-14  Pyrococcus abyssi GE5
  4pgo-assembly1_A  TM=9.140E-01  e=2.310E-08  Pyrococcus furiosus DSM 3638
  4b3x-assembly1_A  TM=8.359E-01  e=3.619E-04  Thermus thermophilus HB8
  7pua-assembly1_IA  TM=8.841E-01  e=5.591E-03  Trypanosoma brucei brucei
  7pub-assembly1_IA  TM=8.643E-01  e=9.372E-03  Trypanosoma brucei brucei

InterPro domains:
  IPR009000 Translation protein, beta-barrel domain superfamily [SSF50447] (21-99)
  IPR016744 Uncharacterised conserved protein UCP019072 [PIRSF019072] (1-102)
  IPR029459 Elongation factor Tu-type domain [PF14578] (19-98)

Foldseek 3Di:
DWKWAFAAWDDDPPFIKTWTATAADKAFQQKWKDDDPDIWGWNWKAFPNHTDGMDHGGTTMITGTPDDHPDHHGDIIHIGDDDDPPVD/DWKWAFAAWDDDPPFIKTWIATADDKDFQQKWKDDDPDIWGWHWKAFPNHTDGMDDGGTTMITGTPDDHPDGHGDMIHIGDDVVRD